Protein AF-A0A533XME7-F1 (afdb_monomer_lite)

Structure (mmCIF, N/CA/C/O backbone):
data_AF-A0A533XME7-F1
#
_entry.id   AF-A0A533XME7-F1
#
loop_
_atom_site.group_PDB
_atom_site.id
_atom_site.type_symbol
_atom_site.label_atom_id
_atom_site.label_alt_id
_atom_site.label_comp_id
_atom_site.label_asym_id
_atom_site.label_entity_id
_atom_site.label_seq_id
_atom_site.pdbx_PDB_ins_code
_atom_site.Cartn_x
_atom_site.Cartn_y
_atom_site.Cartn_z
_atom_site.occupancy
_atom_site.B_iso_or_equiv
_atom_site.auth_seq_id
_atom_site.auth_comp_id
_atom_site.auth_asym_id
_atom_site.auth_atom_id
_atom_site.pdbx_PDB_model_num
ATOM 1 N N . MET A 1 1 ? -10.304 -18.833 -0.295 1.00 36.31 1 MET A N 1
ATOM 2 C CA . MET A 1 1 ? -9.812 -17.773 0.600 1.00 36.31 1 MET A CA 1
ATOM 3 C C . MET A 1 1 ? -11.049 -17.058 1.079 1.00 36.31 1 MET A C 1
ATOM 5 O O . MET A 1 1 ? -11.792 -16.565 0.238 1.00 36.31 1 MET A O 1
ATOM 9 N N . ASP A 1 2 ? -11.304 -17.095 2.379 1.00 28.56 2 ASP A N 1
ATOM 10 C CA . ASP A 1 2 ? -12.480 -16.461 2.964 1.00 28.56 2 ASP A CA 1
ATOM 11 C C . ASP A 1 2 ? -12.064 -15.058 3.410 1.00 28.56 2 ASP A C 1
ATOM 13 O O . ASP A 1 2 ? -11.153 -14.905 4.224 1.00 28.56 2 ASP A O 1
ATOM 17 N N . VAL A 1 3 ? -12.662 -14.033 2.804 1.00 28.36 3 VAL A N 1
ATOM 18 C CA . VAL A 1 3 ? -12.431 -12.633 3.174 1.00 28.36 3 VAL A CA 1
ATOM 19 C C . VAL A 1 3 ? -13.434 -12.291 4.266 1.00 28.36 3 VAL A C 1
ATOM 21 O O . VAL A 1 3 ? -14.634 -12.209 4.003 1.00 28.36 3 VAL A O 1
ATOM 24 N N . TYR A 1 4 ? -12.948 -12.112 5.491 1.00 28.16 4 TYR A N 1
ATOM 25 C CA . TYR A 1 4 ? -13.779 -11.707 6.620 1.00 28.16 4 TYR A CA 1
ATOM 26 C C . TYR A 1 4 ? -13.737 -10.186 6.759 1.00 28.16 4 TYR A C 1
ATOM 28 O O . TYR A 1 4 ? -12.677 -9.588 6.952 1.00 28.16 4 TYR A O 1
ATOM 36 N N . VAL A 1 5 ? -14.908 -9.561 6.652 1.00 32.16 5 VAL A N 1
ATOM 37 C CA . VAL A 1 5 ? -15.110 -8.151 6.985 1.00 32.16 5 VAL A CA 1
ATOM 38 C C . VAL A 1 5 ? -15.734 -8.109 8.378 1.00 32.16 5 VAL A C 1
ATOM 40 O O . VAL A 1 5 ? -16.900 -8.460 8.541 1.00 32.16 5 VAL A O 1
ATOM 43 N N . GLY A 1 6 ? -14.943 -7.697 9.371 1.00 34.16 6 GLY A N 1
ATOM 44 C CA . GLY A 1 6 ? -15.357 -7.582 10.774 1.00 34.16 6 GLY A CA 1
ATOM 45 C C . GLY A 1 6 ? -14.898 -8.749 11.657 1.00 34.16 6 GLY A C 1
ATOM 46 O O . GLY A 1 6 ? -15.227 -9.905 11.399 1.00 34.16 6 GLY A O 1
ATOM 47 N N . GLY A 1 7 ? -14.150 -8.422 12.716 1.00 33.06 7 GLY A N 1
ATOM 48 C CA . GLY A 1 7 ? -13.708 -9.347 13.764 1.00 33.06 7 GLY A CA 1
ATOM 49 C C . GLY A 1 7 ? -14.302 -9.015 15.141 1.00 33.06 7 GLY A C 1
ATOM 50 O O . GLY A 1 7 ? -15.136 -8.121 15.292 1.00 33.06 7 GLY A O 1
ATOM 51 N N . THR A 1 8 ? -13.882 -9.749 16.173 1.00 30.48 8 THR A N 1
ATOM 52 C CA . THR A 1 8 ? -14.341 -9.572 17.562 1.00 30.48 8 THR A CA 1
ATOM 53 C C . THR A 1 8 ? -13.649 -8.383 18.229 1.00 30.48 8 THR A C 1
ATOM 55 O O . THR A 1 8 ? -12.436 -8.419 18.431 1.00 30.48 8 THR A O 1
ATOM 58 N N . ALA A 1 9 ? -14.408 -7.351 18.600 1.00 29.33 9 ALA A N 1
ATOM 59 C CA . ALA A 1 9 ? -13.908 -6.196 19.345 1.00 29.33 9 ALA A CA 1
ATOM 60 C C . ALA A 1 9 ? -14.155 -6.343 20.858 1.00 29.33 9 ALA A C 1
ATOM 62 O O . ALA A 1 9 ? -15.181 -6.881 21.277 1.00 29.33 9 ALA A O 1
ATOM 63 N N . GLN A 1 10 ? -13.215 -5.848 21.668 1.00 30.22 10 GLN A N 1
ATOM 64 C CA . GLN A 1 10 ? -13.380 -5.633 23.109 1.00 30.22 10 GLN A CA 1
ATOM 65 C C . GLN A 1 10 ? -13.556 -4.132 23.365 1.00 30.22 10 GLN A C 1
ATOM 67 O O . GLN A 1 10 ? -12.904 -3.315 22.713 1.00 30.22 10 GLN A O 1
ATOM 72 N N . PHE A 1 11 ? -14.471 -3.782 24.268 1.00 31.47 11 PHE A N 1
ATOM 73 C CA . PHE A 1 11 ? -15.022 -2.434 24.408 1.00 31.47 11 PHE A CA 1
ATOM 74 C C . PHE A 1 11 ? -14.696 -1.838 25.783 1.00 31.47 11 PHE A C 1
ATOM 76 O O . PHE A 1 11 ? -14.948 -2.484 26.799 1.00 31.47 11 PHE A O 1
ATOM 83 N N . GLU A 1 12 ? -14.213 -0.596 25.811 1.00 31.17 12 GLU A N 1
ATOM 84 C CA . GLU A 1 12 ? -14.109 0.250 27.010 1.00 31.17 12 GLU A CA 1
ATOM 85 C C . GLU A 1 12 ? -14.747 1.623 26.723 1.00 31.17 12 GLU A C 1
ATOM 87 O O . GLU A 1 12 ? -14.840 2.044 25.570 1.00 31.17 12 GLU A O 1
ATOM 92 N N . ASP A 1 13 ? -15.265 2.288 27.757 1.00 31.91 13 ASP A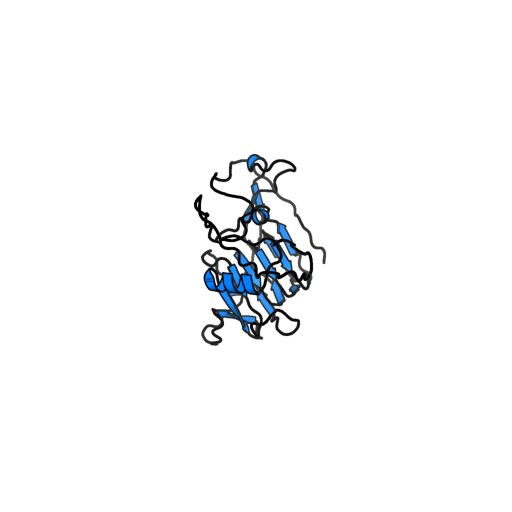 N 1
ATOM 93 C CA . ASP A 1 13 ? -16.310 3.316 27.637 1.00 31.91 13 ASP A CA 1
ATOM 94 C C . ASP A 1 13 ? -15.804 4.780 27.501 1.00 31.91 13 ASP A C 1
ATOM 96 O O . ASP A 1 13 ? -14.784 5.155 28.076 1.00 31.91 13 ASP A O 1
ATOM 100 N N . ALA A 1 14 ? -16.632 5.601 26.827 1.00 40.38 14 ALA A N 1
ATOM 101 C CA . ALA A 1 14 ? -16.752 7.082 26.777 1.00 40.38 14 ALA A CA 1
ATOM 102 C C . ALA A 1 14 ? -15.768 8.020 25.999 1.00 40.38 14 ALA A C 1
ATOM 104 O O . ALA A 1 14 ? -14.561 8.021 26.215 1.00 40.38 14 ALA A O 1
ATOM 105 N N . GLY A 1 15 ? -16.349 8.999 25.251 1.00 35.72 15 GLY A N 1
ATOM 106 C CA . GLY A 1 15 ? -15.903 10.423 25.263 1.00 35.72 15 GLY A CA 1
ATOM 107 C C . GLY A 1 15 ? -15.737 11.252 23.950 1.00 35.72 15 GLY A C 1
ATOM 108 O O . GLY A 1 15 ? -14.676 11.241 23.350 1.00 35.72 15 GLY A O 1
ATOM 109 N N . SER A 1 16 ? -16.758 12.065 23.603 1.00 43.34 16 SER A N 1
ATOM 110 C CA . SER A 1 16 ? -16.858 13.340 22.814 1.00 43.34 16 SER A CA 1
ATOM 111 C C . SER A 1 16 ? -16.142 13.632 21.458 1.00 43.34 16 SER A C 1
ATOM 113 O O . SER A 1 16 ? -14.953 13.919 21.416 1.00 43.34 16 SER A O 1
ATOM 115 N N . GLY A 1 17 ? -16.963 13.840 20.404 1.00 47.78 17 GLY A N 1
ATOM 116 C CA . GLY A 1 17 ? -17.099 15.102 19.626 1.00 47.78 17 GLY A CA 1
ATOM 117 C C . GLY A 1 17 ? -16.034 15.529 18.592 1.00 47.78 17 GLY A C 1
ATOM 118 O O . GLY A 1 17 ? -14.998 16.071 18.957 1.00 47.78 17 GLY A O 1
ATOM 119 N N . LEU A 1 18 ? -16.350 15.436 17.289 1.00 38.94 18 LEU A N 1
ATOM 120 C CA . LEU A 1 18 ? -15.557 16.049 16.204 1.00 38.94 18 LEU A CA 1
ATOM 121 C C . LEU A 1 18 ? -15.663 17.594 16.218 1.00 38.94 18 LEU A C 1
ATOM 123 O O . LEU A 1 18 ? -16.758 18.118 16.442 1.00 38.94 18 LEU A O 1
ATOM 127 N N . PRO A 1 19 ? -14.570 18.331 15.939 1.00 39.09 19 PRO A N 1
ATOM 128 C CA . PRO A 1 19 ? -14.571 19.793 15.914 1.00 39.09 19 PRO A CA 1
ATOM 129 C C . PRO A 1 19 ? -15.389 20.368 14.739 1.00 39.09 19 PRO A C 1
ATOM 131 O O . PRO A 1 19 ? -15.504 19.773 13.668 1.00 39.09 19 PRO A O 1
ATOM 134 N N . SER A 1 20 ? -15.967 21.554 14.950 1.00 36.81 20 SER A N 1
ATOM 135 C CA . SER A 1 20 ? -16.963 22.210 14.081 1.00 36.81 20 SER A CA 1
ATOM 136 C C . SER A 1 20 ? -16.448 22.687 12.716 1.00 36.81 20 SER A C 1
ATOM 138 O O . SER A 1 20 ? -17.227 23.186 11.908 1.00 36.81 20 SER A O 1
ATOM 140 N N . ASN A 1 21 ? -15.153 22.538 12.446 1.00 35.88 21 ASN A N 1
ATOM 141 C CA . ASN A 1 21 ? -14.497 22.938 11.204 1.00 35.88 21 ASN A CA 1
ATOM 142 C C . ASN A 1 21 ? -14.319 21.783 10.202 1.00 35.88 21 ASN A C 1
ATOM 144 O O . ASN A 1 21 ? -13.615 21.950 9.213 1.00 35.88 21 ASN A O 1
ATOM 148 N N . VAL A 1 22 ? -14.929 20.618 10.432 1.00 36.78 22 VAL A N 1
ATOM 149 C CA . VAL A 1 22 ? -14.843 19.460 9.530 1.00 36.78 22 VAL A CA 1
ATOM 150 C C . VAL A 1 22 ? -16.076 19.402 8.620 1.00 36.78 22 VAL A C 1
ATOM 152 O O . VAL A 1 22 ? -17.175 19.089 9.073 1.00 36.78 22 VAL A O 1
ATOM 155 N N . HIS A 1 23 ? -15.901 19.687 7.326 1.00 38.78 23 HIS A N 1
ATOM 156 C CA . HIS A 1 23 ? -16.966 19.578 6.322 1.00 38.78 23 HIS A CA 1
ATOM 157 C C . HIS A 1 23 ? -16.914 18.218 5.614 1.00 38.78 23 HIS A C 1
ATOM 159 O O . HIS A 1 23 ? -15.884 17.832 5.070 1.00 38.78 23 HIS A O 1
ATOM 165 N N . THR A 1 24 ? -18.033 17.495 5.611 1.00 39.94 24 THR A N 1
ATOM 166 C CA . THR A 1 24 ? -18.198 16.197 4.943 1.00 39.94 24 THR A CA 1
ATOM 167 C C . THR A 1 24 ? -18.435 16.369 3.433 1.00 39.94 24 THR A C 1
ATOM 169 O O . THR A 1 24 ? -19.103 17.314 3.018 1.00 39.94 24 THR A O 1
ATOM 172 N N . ASN A 1 25 ? -17.926 15.439 2.611 1.00 42.06 25 ASN A N 1
ATOM 173 C CA . ASN A 1 25 ? -18.189 15.314 1.161 1.00 42.06 25 ASN A CA 1
ATOM 174 C C . ASN A 1 25 ? -17.646 16.440 0.248 1.00 42.06 25 ASN A C 1
ATOM 176 O O . ASN A 1 25 ? -18.400 17.014 -0.538 1.00 42.06 25 ASN A O 1
ATOM 180 N N . GLN A 1 26 ? -16.343 16.749 0.298 1.00 38.94 26 GLN A N 1
ATOM 181 C CA . GLN A 1 26 ? -15.712 17.678 -0.658 1.00 38.94 26 GLN A CA 1
ATOM 182 C C . GLN A 1 26 ? -14.889 16.952 -1.736 1.00 38.94 26 GLN A C 1
ATOM 184 O O . GLN A 1 26 ? -14.044 16.126 -1.408 1.00 38.94 26 GLN A O 1
ATOM 189 N N . ASP A 1 27 ? -15.081 17.326 -3.009 1.00 43.28 27 ASP A N 1
ATOM 190 C CA . ASP A 1 27 ? -14.336 16.803 -4.169 1.00 43.28 27 ASP A CA 1
ATOM 191 C C . ASP A 1 27 ? -13.791 17.940 -5.076 1.00 43.28 27 ASP A C 1
ATOM 193 O O . ASP A 1 27 ? -14.553 18.811 -5.508 1.00 43.28 27 ASP A O 1
ATOM 197 N N . PRO A 1 28 ? -12.478 17.993 -5.384 1.00 50.28 28 PRO A N 1
ATOM 198 C CA . PRO A 1 28 ? -11.378 17.713 -4.474 1.00 50.28 28 PRO A CA 1
ATOM 199 C C . PRO A 1 28 ? -10.551 18.982 -4.247 1.00 50.28 28 PRO A C 1
ATOM 201 O O . PRO A 1 28 ? -10.247 19.738 -5.167 1.00 50.28 28 PRO A O 1
ATOM 204 N N . ALA A 1 29 ? -10.198 19.263 -3.003 1.00 44.62 29 ALA A N 1
ATOM 205 C CA . ALA A 1 29 ? -8.822 19.530 -2.583 1.00 44.62 29 ALA A CA 1
ATOM 206 C C . ALA A 1 29 ? -8.902 19.985 -1.128 1.00 44.62 29 ALA A C 1
ATOM 208 O O . ALA A 1 29 ? -9.419 21.090 -0.928 1.00 44.62 29 ALA A O 1
ATOM 209 N N . PRO A 1 30 ? -8.372 19.216 -0.155 1.00 45.38 30 PRO A N 1
ATOM 210 C CA . PRO A 1 30 ? -7.579 17.988 -0.210 1.00 45.38 30 PRO A CA 1
ATOM 211 C C . PRO A 1 30 ? -8.188 16.878 0.678 1.00 45.38 30 PRO A C 1
ATOM 213 O O . PRO A 1 30 ? -8.607 17.067 1.815 1.00 45.38 30 PRO A O 1
ATOM 216 N N . GLY A 1 31 ? -8.295 15.703 0.077 1.00 46.56 31 GLY A N 1
ATOM 217 C CA . GLY A 1 31 ? -8.986 14.522 0.582 1.00 46.56 31 GLY A CA 1
ATOM 218 C C . GLY A 1 31 ? -8.987 13.467 -0.526 1.00 46.56 31 GLY A C 1
ATOM 219 O O . GLY A 1 31 ? -8.654 13.789 -1.673 1.00 46.56 31 GLY A O 1
ATOM 220 N N . LEU A 1 32 ? -9.296 12.210 -0.199 1.00 49.88 32 LEU A N 1
ATOM 221 C CA . LEU A 1 32 ? -9.411 11.159 -1.217 1.00 49.88 32 LEU A CA 1
ATOM 222 C C . LEU A 1 32 ? -10.634 11.427 -2.110 1.00 49.88 32 LEU A C 1
ATOM 224 O O . LEU A 1 32 ? -11.701 11.721 -1.570 1.00 49.88 32 LEU A O 1
ATOM 228 N N . PRO A 1 33 ? -10.508 11.334 -3.447 1.00 50.53 33 PRO A N 1
ATOM 229 C CA . PRO A 1 33 ? -11.646 11.473 -4.348 1.00 50.53 33 PRO A CA 1
ATOM 230 C C . PRO A 1 33 ? -12.670 10.357 -4.110 1.00 50.53 33 PRO A C 1
ATOM 232 O O . PRO A 1 33 ? -12.310 9.238 -3.731 1.00 50.53 33 PRO A O 1
ATOM 235 N N . SER A 1 34 ? -13.941 10.641 -4.397 1.00 51.84 34 SER A N 1
ATOM 236 C CA . SER A 1 34 ? -14.930 9.584 -4.606 1.00 51.84 34 SER A CA 1
ATOM 237 C C . SER A 1 34 ? -14.548 8.770 -5.845 1.00 51.84 34 SER A C 1
ATOM 239 O O . SER A 1 34 ? -14.132 9.338 -6.856 1.00 51.84 34 SER A O 1
ATOM 241 N N . ASP A 1 35 ? -14.670 7.448 -5.739 1.00 52.06 35 ASP A N 1
ATOM 242 C CA . ASP A 1 35 ? -14.484 6.457 -6.808 1.00 52.06 35 ASP A CA 1
ATOM 243 C C . ASP A 1 35 ? -15.012 6.952 -8.182 1.00 52.06 35 ASP A C 1
ATOM 245 O O . ASP A 1 35 ? -16.079 7.575 -8.216 1.00 52.06 35 ASP A O 1
ATOM 249 N N . PRO A 1 36 ? -14.319 6.719 -9.324 1.00 63.75 36 PRO A N 1
ATOM 250 C CA . PRO A 1 36 ? -13.149 5.862 -9.537 1.00 63.75 36 PRO A CA 1
ATOM 251 C C . PRO A 1 36 ? -11.789 6.470 -9.180 1.00 63.75 36 PRO A C 1
ATOM 253 O O . PRO A 1 36 ? -11.508 7.645 -9.429 1.00 63.75 36 PRO A O 1
ATOM 256 N N . TRP A 1 37 ? -10.896 5.616 -8.678 1.00 72.19 37 TRP A N 1
ATOM 257 C CA . TRP A 1 37 ? -9.487 5.921 -8.421 1.00 72.19 37 TRP A CA 1
ATOM 258 C C . TRP A 1 37 ? -8.695 6.001 -9.741 1.00 72.19 37 TRP A C 1
ATOM 260 O O . TRP A 1 37 ? -8.388 4.994 -10.367 1.00 72.19 37 TRP A O 1
ATOM 270 N N . GLN A 1 38 ? -8.383 7.216 -10.213 1.00 79.75 38 GLN A N 1
ATOM 271 C CA . GLN A 1 38 ? -7.813 7.426 -11.556 1.00 79.75 38 GLN A CA 1
ATOM 272 C C . GLN A 1 38 ? -6.280 7.502 -11.551 1.00 79.75 38 GLN A C 1
ATOM 274 O O . GLN A 1 38 ? -5.713 8.444 -10.992 1.00 79.75 38 GLN A O 1
ATOM 279 N N . TYR A 1 39 ? -5.627 6.587 -12.279 1.00 88.62 39 TYR A N 1
ATOM 280 C CA . TYR A 1 39 ? -4.166 6.506 -12.443 1.00 88.62 39 TYR A CA 1
ATOM 281 C C . TYR A 1 39 ? -3.492 7.875 -12.653 1.00 88.62 39 TYR A C 1
ATOM 283 O O . TYR A 1 39 ? -2.629 8.270 -11.871 1.00 88.62 39 TYR A O 1
ATOM 291 N N . GLN A 1 40 ? -3.919 8.638 -13.668 1.00 88.62 40 GLN A N 1
ATOM 292 C CA . GLN A 1 40 ? -3.249 9.891 -14.031 1.00 88.62 40 GLN A CA 1
ATOM 293 C C . GLN A 1 40 ? -3.427 10.978 -12.960 1.00 88.62 40 GLN A C 1
ATOM 295 O O . GLN A 1 40 ? -2.468 11.666 -12.615 1.00 88.62 40 GLN A O 1
ATOM 300 N N . LYS A 1 41 ? -4.628 11.093 -12.377 1.00 82.19 41 LYS A N 1
ATOM 301 C CA . LYS A 1 41 ? -4.910 12.083 -11.326 1.00 82.19 41 LYS A CA 1
ATOM 302 C C . LYS A 1 41 ? -4.103 11.806 -10.060 1.00 82.19 41 LYS A C 1
ATOM 304 O O . LYS A 1 41 ? -3.526 12.728 -9.490 1.00 82.19 41 LYS A O 1
ATOM 309 N N . PHE A 1 42 ? -4.036 10.547 -9.627 1.00 81.19 42 PHE A N 1
ATOM 310 C CA . PHE A 1 42 ? -3.262 10.169 -8.443 1.00 81.19 42 PHE A CA 1
ATOM 311 C C . PHE A 1 42 ? -1.753 10.287 -8.676 1.00 81.19 42 PHE A C 1
ATOM 313 O O . PHE A 1 42 ? -1.043 10.733 -7.777 1.00 81.19 42 PHE A O 1
ATOM 320 N N . LYS A 1 43 ? -1.268 9.988 -9.888 1.00 90.19 43 LYS A N 1
ATOM 321 C CA . LYS A 1 43 ? 0.126 10.228 -10.287 1.00 90.19 43 LYS A CA 1
ATOM 322 C C . LYS A 1 43 ? 0.497 11.707 -10.177 1.00 90.19 43 LYS A C 1
ATOM 324 O O . LYS A 1 43 ? 1.529 12.046 -9.601 1.00 90.19 43 LYS A O 1
ATOM 329 N N . GLU A 1 44 ? -0.343 12.597 -10.699 1.00 85.69 44 GLU A N 1
ATOM 330 C CA . GLU A 1 44 ? -0.138 14.049 -10.615 1.00 85.69 44 GLU A CA 1
ATOM 331 C C . GLU A 1 44 ? -0.211 14.563 -9.174 1.00 85.69 44 GLU A C 1
ATOM 333 O O . GLU A 1 44 ? 0.646 15.344 -8.754 1.00 85.69 44 GLU A O 1
ATOM 338 N N . LEU A 1 45 ? -1.187 14.087 -8.396 1.00 76.94 45 LEU A N 1
ATOM 339 C CA . LEU A 1 45 ? -1.334 14.450 -6.989 1.00 76.94 45 LEU A CA 1
ATOM 340 C C . LEU A 1 45 ? -0.113 14.019 -6.169 1.00 76.94 45 LEU A C 1
ATOM 342 O O . LEU A 1 45 ? 0.434 14.826 -5.422 1.00 76.94 45 LEU A O 1
ATOM 346 N N . ALA A 1 46 ? 0.366 12.788 -6.351 1.00 82.88 46 ALA A N 1
ATOM 347 C CA . ALA A 1 46 ? 1.547 12.285 -5.658 1.00 82.88 46 ALA A CA 1
ATOM 348 C C . ALA A 1 46 ? 2.810 13.071 -6.026 1.00 82.88 46 ALA A C 1
ATOM 350 O O . ALA A 1 46 ? 3.580 13.430 -5.142 1.00 82.88 46 ALA A O 1
ATOM 351 N N . LYS A 1 47 ? 2.999 13.426 -7.303 1.00 85.12 47 LYS A N 1
ATOM 352 C CA . LYS A 1 47 ? 4.117 14.291 -7.723 1.00 85.12 47 LYS A CA 1
ATOM 353 C C . LYS A 1 47 ? 4.059 15.689 -7.102 1.00 85.12 47 LYS A C 1
ATOM 355 O O . LYS A 1 47 ? 5.104 16.301 -6.901 1.00 85.12 47 LYS A O 1
ATOM 360 N N . LYS A 1 48 ? 2.858 16.208 -6.826 1.00 80.38 48 LYS A N 1
ATOM 361 C CA . LYS A 1 48 ? 2.657 17.559 -6.284 1.00 80.38 48 LYS A CA 1
ATOM 362 C C . LYS A 1 48 ? 2.745 17.616 -4.759 1.00 80.38 48 LYS A C 1
ATOM 364 O O . LYS A 1 48 ? 3.305 18.569 -4.227 1.00 80.38 48 LYS A O 1
ATOM 369 N N . THR A 1 49 ? 2.136 16.658 -4.063 1.00 71.31 49 THR A N 1
ATOM 370 C CA . THR A 1 49 ? 1.900 16.738 -2.609 1.00 71.31 49 THR A CA 1
ATOM 371 C C . THR A 1 49 ? 2.205 15.448 -1.850 1.00 71.31 49 THR A C 1
ATOM 373 O O . THR A 1 49 ? 1.943 15.393 -0.654 1.00 71.31 49 THR A O 1
ATOM 376 N N . GLY A 1 50 ? 2.701 14.408 -2.519 1.00 80.75 50 GLY A N 1
ATOM 377 C CA . GLY A 1 50 ? 3.009 13.115 -1.911 1.00 80.75 50 GLY A CA 1
ATOM 378 C C . GLY A 1 50 ? 4.382 12.599 -2.333 1.00 80.75 50 GLY A C 1
ATOM 379 O O . GLY A 1 50 ? 5.315 13.372 -2.569 1.00 80.75 50 GLY A O 1
ATOM 380 N N . SER A 1 51 ? 4.490 11.281 -2.453 1.00 87.06 51 SER A N 1
ATOM 381 C CA . SER A 1 51 ? 5.691 10.594 -2.915 1.00 87.06 51 SER A CA 1
ATOM 382 C C . SER A 1 51 ? 5.392 9.778 -4.167 1.00 87.06 51 SER A C 1
ATOM 384 O O . SER A 1 51 ? 4.474 8.962 -4.185 1.00 87.06 51 SER A O 1
ATOM 386 N N . TYR A 1 52 ? 6.187 9.979 -5.214 1.00 92.69 52 TYR A N 1
ATOM 387 C CA . TYR A 1 52 ? 6.086 9.245 -6.473 1.00 92.69 52 TYR A CA 1
ATOM 388 C C . TYR A 1 52 ? 7.322 8.365 -6.669 1.00 92.69 52 TYR A C 1
ATOM 390 O O . TYR A 1 52 ? 8.459 8.841 -6.584 1.00 92.69 52 TYR A O 1
ATOM 398 N N . TYR A 1 53 ? 7.086 7.089 -6.958 1.00 95.88 53 TYR A N 1
ATOM 399 C CA . TYR A 1 53 ? 8.108 6.077 -7.187 1.00 95.88 53 TYR A CA 1
ATOM 400 C C . TYR A 1 53 ? 7.861 5.353 -8.500 1.00 95.88 53 TYR A C 1
ATOM 402 O O . TYR A 1 53 ? 6.718 5.106 -8.875 1.00 95.88 53 TYR A O 1
ATOM 410 N N . VAL A 1 54 ? 8.942 4.963 -9.168 1.00 97.38 54 VAL A N 1
ATOM 411 C CA . VAL A 1 54 ? 8.887 4.048 -10.309 1.00 97.38 54 VAL A CA 1
ATOM 412 C C . VAL A 1 54 ? 9.644 2.775 -9.926 1.00 97.38 54 VAL A C 1
ATOM 414 O O . VAL A 1 54 ? 10.762 2.887 -9.416 1.00 97.38 54 VAL A O 1
ATOM 417 N N . PRO A 1 55 ? 9.052 1.587 -10.099 1.00 97.19 55 PRO A N 1
ATOM 418 C CA . PRO A 1 55 ? 9.701 0.325 -9.785 1.00 97.19 55 PRO A CA 1
ATOM 419 C C . PRO A 1 55 ? 10.616 -0.155 -10.920 1.00 97.19 55 PRO A C 1
ATOM 421 O O . PRO A 1 55 ? 10.386 0.158 -12.087 1.00 97.19 55 PRO A O 1
ATOM 424 N N . ASP A 1 56 ? 11.609 -0.981 -10.593 1.00 95.75 56 ASP A N 1
ATOM 425 C CA . ASP A 1 56 ? 12.285 -1.839 -11.572 1.00 95.75 56 ASP A CA 1
ATOM 426 C C . ASP A 1 56 ? 11.719 -3.271 -11.585 1.00 95.75 56 ASP A C 1
ATOM 428 O O . ASP A 1 56 ? 10.846 -3.641 -10.796 1.00 95.75 56 ASP A O 1
ATOM 432 N N . GLY A 1 57 ? 12.236 -4.107 -12.493 1.00 94.19 57 GLY A N 1
ATOM 433 C CA . GLY A 1 57 ? 11.830 -5.512 -12.612 1.00 94.19 57 GLY A CA 1
ATOM 434 C C . GLY A 1 57 ? 12.156 -6.381 -11.389 1.00 94.19 57 GLY A C 1
ATOM 435 O O . GLY A 1 57 ? 11.609 -7.474 -11.273 1.00 94.19 57 GLY A O 1
ATOM 436 N N . ALA A 1 58 ? 13.013 -5.911 -10.477 1.00 94.81 58 ALA A N 1
ATOM 437 C CA . ALA A 1 58 ? 13.331 -6.580 -9.217 1.00 94.81 58 ALA A CA 1
ATOM 438 C C . ALA A 1 58 ? 12.461 -6.083 -8.044 1.00 94.81 58 ALA A C 1
ATOM 440 O O . ALA A 1 58 ? 12.625 -6.558 -6.923 1.00 94.81 58 ALA A O 1
ATOM 441 N N . GLY A 1 59 ? 11.550 -5.131 -8.282 1.00 95.06 59 GLY A N 1
ATOM 442 C CA . GLY A 1 59 ? 10.687 -4.546 -7.257 1.00 95.06 59 GLY A CA 1
ATOM 443 C C . GLY A 1 59 ? 11.365 -3.474 -6.398 1.00 95.06 59 GLY A C 1
ATOM 444 O O . GLY A 1 59 ? 10.821 -3.094 -5.362 1.00 95.06 59 GLY A O 1
ATOM 445 N N . ARG A 1 60 ? 12.540 -2.970 -6.802 1.00 96.38 60 ARG A N 1
ATOM 446 C CA . ARG A 1 60 ? 13.177 -1.814 -6.152 1.00 96.38 60 ARG A CA 1
ATOM 447 C C . ARG A 1 60 ? 12.514 -0.530 -6.622 1.00 96.38 60 ARG A C 1
ATOM 449 O O . ARG A 1 60 ? 12.111 -0.423 -7.776 1.00 96.38 60 ARG A O 1
ATOM 456 N N . LEU A 1 61 ? 12.423 0.448 -5.731 1.00 95.75 61 LEU A N 1
ATOM 457 C CA . LEU A 1 61 ? 11.691 1.690 -5.933 1.00 95.75 61 LEU A CA 1
ATOM 458 C C . LEU A 1 61 ? 12.650 2.866 -6.120 1.00 95.75 61 LEU A C 1
ATOM 460 O O . LEU A 1 61 ? 13.571 3.075 -5.329 1.00 95.75 61 LEU A O 1
ATOM 464 N N . TYR A 1 62 ? 12.389 3.664 -7.153 1.00 96.06 62 TYR A N 1
ATOM 465 C CA . TYR A 1 62 ? 13.185 4.828 -7.521 1.00 96.06 62 TYR A CA 1
ATOM 466 C C . TYR A 1 62 ? 12.354 6.089 -7.366 1.00 96.06 62 TYR A C 1
ATOM 468 O O . TYR A 1 62 ? 11.355 6.300 -8.064 1.00 96.06 62 TYR A O 1
ATOM 476 N N . ARG A 1 63 ? 12.763 6.942 -6.427 1.00 92.31 63 ARG A N 1
ATOM 477 C CA . ARG A 1 63 ? 12.046 8.180 -6.132 1.00 92.31 63 ARG A CA 1
ATOM 478 C C . ARG A 1 63 ? 12.092 9.115 -7.338 1.00 92.31 63 ARG A C 1
ATOM 480 O O . ARG A 1 63 ? 13.137 9.301 -7.958 1.00 92.31 63 ARG A O 1
ATOM 487 N N . ASN A 1 64 ? 10.956 9.720 -7.668 1.00 90.25 64 ASN A N 1
ATOM 488 C CA . ASN A 1 64 ? 10.820 10.670 -8.774 1.00 90.25 64 ASN A CA 1
ATOM 489 C C . ASN A 1 64 ? 11.195 10.114 -10.164 1.00 90.25 64 ASN A C 1
ATOM 491 O O . ASN A 1 64 ? 11.396 10.890 -11.094 1.00 90.25 64 ASN A O 1
ATOM 495 N N . GLY A 1 65 ? 11.263 8.785 -10.321 1.00 84.81 65 GLY A N 1
ATOM 496 C CA . GLY A 1 65 ? 11.647 8.133 -11.577 1.00 84.81 65 GLY A CA 1
ATOM 497 C C . GLY A 1 65 ? 13.131 8.260 -11.936 1.00 84.81 65 GLY A C 1
ATOM 498 O O . GLY A 1 65 ? 13.506 7.968 -13.070 1.00 84.81 65 GLY A O 1
ATOM 499 N N . VAL A 1 66 ? 13.982 8.690 -10.998 1.00 89.44 66 VAL A N 1
ATOM 500 C CA . VAL A 1 66 ? 15.434 8.763 -11.201 1.00 89.44 66 VAL A CA 1
ATOM 501 C C . VAL A 1 66 ? 16.026 7.364 -11.021 1.00 89.44 66 VAL A C 1
ATOM 503 O O . VAL A 1 66 ? 16.284 6.938 -9.900 1.00 89.44 66 VAL A O 1
ATOM 506 N N . MET A 1 67 ? 16.217 6.648 -12.133 1.00 89.19 67 MET A N 1
ATOM 507 C CA . MET A 1 67 ? 16.680 5.251 -12.183 1.00 89.19 67 MET A CA 1
ATOM 508 C C . MET A 1 67 ? 18.189 5.093 -11.926 1.00 89.19 67 MET A C 1
ATOM 510 O O . MET A 1 67 ? 18.907 4.494 -12.726 1.00 89.19 67 MET A O 1
ATOM 514 N N . ASP A 1 68 ? 18.685 5.647 -10.821 1.00 91.06 68 ASP A N 1
ATOM 515 C CA . ASP A 1 68 ? 20.070 5.477 -10.375 1.00 91.06 68 ASP A CA 1
ATOM 516 C C . ASP A 1 68 ? 20.156 4.339 -9.333 1.00 91.06 68 ASP A C 1
ATOM 518 O O . AS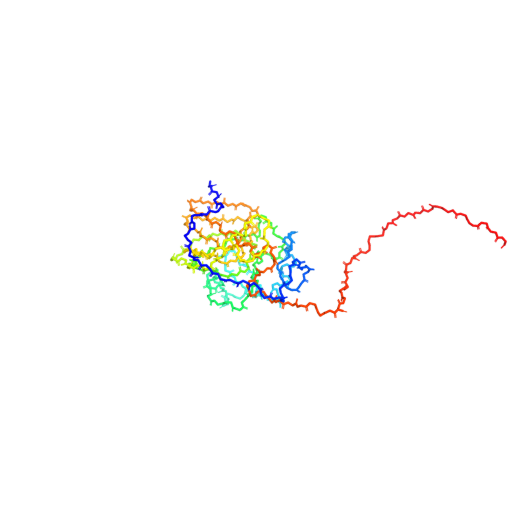P A 1 68 ? 19.556 4.439 -8.258 1.00 91.06 68 ASP A O 1
ATOM 522 N N . PRO A 1 69 ? 20.881 3.235 -9.618 1.00 89.12 69 PRO A N 1
ATOM 523 C CA . PRO A 1 69 ? 21.040 2.121 -8.685 1.00 89.12 69 PRO A CA 1
ATOM 524 C C . PRO A 1 69 ? 21.572 2.517 -7.303 1.00 89.12 69 PRO A C 1
ATOM 526 O O . PRO A 1 69 ? 21.273 1.819 -6.336 1.00 89.12 69 PRO A O 1
ATOM 529 N N . ALA A 1 70 ? 22.331 3.614 -7.190 1.00 91.06 70 ALA A N 1
ATOM 530 C CA . ALA A 1 70 ? 22.882 4.085 -5.921 1.00 91.06 70 ALA A CA 1
ATOM 531 C C . ALA A 1 70 ? 21.811 4.616 -4.951 1.00 91.06 70 ALA A C 1
ATOM 533 O O . ALA A 1 70 ? 22.049 4.662 -3.745 1.00 91.06 70 ALA A O 1
ATOM 534 N N . VAL A 1 71 ? 20.637 5.000 -5.462 1.00 89.88 71 VAL A N 1
ATOM 535 C CA . VAL A 1 71 ? 19.517 5.542 -4.670 1.00 89.88 71 VAL A CA 1
ATOM 536 C C . VAL A 1 71 ? 18.286 4.631 -4.677 1.00 89.88 71 VAL A C 1
ATOM 538 O O . VAL A 1 71 ? 17.220 5.037 -4.215 1.00 89.88 71 VAL A O 1
ATOM 541 N N . ALA A 1 72 ? 18.415 3.409 -5.202 1.00 93.50 72 ALA A N 1
ATOM 542 C CA . ALA A 1 72 ? 17.339 2.427 -5.222 1.00 93.50 72 ALA A CA 1
ATOM 543 C C . ALA A 1 72 ? 16.922 2.049 -3.791 1.00 93.50 72 ALA A C 1
ATOM 545 O O . ALA A 1 72 ? 17.759 1.700 -2.958 1.00 93.50 72 ALA A O 1
ATOM 546 N N . GLN A 1 73 ? 15.620 2.086 -3.515 1.00 93.94 73 GLN A N 1
ATOM 547 C CA . GLN A 1 73 ? 15.057 1.758 -2.206 1.00 93.94 73 GLN A CA 1
ATOM 548 C C . GLN A 1 73 ? 14.321 0.418 -2.262 1.00 93.94 73 GLN A C 1
ATOM 550 O O . GLN A 1 73 ? 13.711 0.069 -3.273 1.00 93.94 73 GLN A O 1
ATOM 555 N N . THR A 1 74 ? 14.365 -0.352 -1.177 1.00 94.44 74 THR A N 1
ATOM 556 C CA . THR A 1 74 ? 13.491 -1.522 -1.027 1.00 94.44 74 THR A CA 1
ATOM 557 C C . THR A 1 74 ? 12.063 -1.067 -0.709 1.00 94.44 74 THR A C 1
ATOM 559 O O . THR A 1 74 ? 11.887 0.032 -0.174 1.00 94.44 74 THR A O 1
ATOM 562 N N . PRO A 1 75 ? 11.037 -1.895 -0.981 1.00 94.38 75 PRO A N 1
ATOM 563 C CA . PRO A 1 75 ? 9.681 -1.629 -0.511 1.00 94.38 75 PRO A CA 1
ATOM 564 C C . PRO A 1 75 ? 9.636 -1.308 0.987 1.00 94.38 75 PRO A C 1
ATOM 566 O O . PRO A 1 75 ? 9.030 -0.319 1.375 1.00 94.38 75 PRO A O 1
ATOM 569 N N . ASP A 1 76 ? 10.355 -2.057 1.824 1.00 92.00 76 ASP A N 1
ATOM 570 C CA . ASP A 1 76 ? 10.359 -1.826 3.275 1.00 92.00 76 ASP A CA 1
ATOM 571 C C . ASP A 1 76 ? 10.972 -0.482 3.671 1.00 92.00 76 ASP A C 1
ATOM 573 O O . ASP A 1 76 ? 10.463 0.194 4.561 1.00 92.00 76 ASP A O 1
ATOM 577 N N . ALA A 1 77 ? 12.011 -0.031 2.961 1.00 90.94 77 ALA A N 1
ATOM 578 C CA . ALA A 1 77 ? 12.575 1.299 3.174 1.00 90.94 77 ALA A CA 1
ATOM 579 C C . ALA A 1 77 ? 11.611 2.427 2.760 1.00 90.94 77 ALA A C 1
ATOM 581 O O . ALA A 1 77 ? 11.750 3.551 3.234 1.00 90.94 77 ALA A O 1
ATOM 582 N N . VAL A 1 78 ? 10.648 2.161 1.873 1.00 90.44 78 VAL A N 1
ATOM 583 C CA . VAL A 1 78 ? 9.637 3.147 1.460 1.00 90.44 78 VAL A CA 1
ATOM 584 C C . VAL A 1 78 ? 8.409 3.098 2.368 1.00 90.44 78 VAL A C 1
ATOM 586 O O . VAL A 1 78 ? 7.938 4.143 2.804 1.00 90.44 78 VAL A O 1
ATOM 589 N N . PHE A 1 79 ? 7.898 1.902 2.662 1.00 89.38 79 PHE A N 1
ATOM 590 C CA . PHE A 1 79 ? 6.607 1.705 3.325 1.00 89.38 79 PHE A CA 1
ATOM 591 C C . PHE A 1 79 ? 6.705 1.495 4.840 1.00 89.38 79 PHE A C 1
ATOM 593 O O . PHE A 1 79 ? 5.764 1.832 5.553 1.00 89.38 79 PHE A O 1
ATOM 600 N N . GLY A 1 80 ? 7.816 0.940 5.332 1.00 81.44 80 GLY A N 1
ATOM 601 C CA . GLY A 1 80 ? 8.024 0.618 6.748 1.00 81.44 80 GLY A CA 1
ATOM 602 C C . GLY A 1 80 ? 8.571 1.769 7.589 1.00 81.44 80 GLY A C 1
ATOM 603 O O . GLY A 1 80 ? 8.740 1.621 8.798 1.00 81.44 80 GLY A O 1
ATOM 604 N N . ASN A 1 81 ? 8.871 2.919 6.977 1.00 67.62 81 ASN A N 1
ATOM 605 C CA . ASN A 1 81 ? 9.328 4.085 7.723 1.00 67.62 81 ASN A CA 1
ATOM 606 C C . ASN A 1 81 ? 8.183 4.663 8.561 1.00 67.62 81 ASN A C 1
ATOM 608 O O . ASN A 1 81 ? 7.202 5.187 8.035 1.00 67.62 81 ASN A O 1
ATOM 612 N N . GLU A 1 82 ? 8.340 4.579 9.882 1.00 52.41 82 GLU A N 1
ATOM 613 C CA . GLU A 1 82 ? 7.408 5.150 10.844 1.00 52.41 82 GLU A CA 1
ATOM 614 C C . GLU A 1 82 ? 7.517 6.675 10.872 1.00 52.41 82 GLU A C 1
ATOM 616 O O . GLU A 1 82 ? 8.606 7.244 10.960 1.00 52.41 82 GLU A O 1
ATOM 621 N N . GLY A 1 83 ? 6.366 7.338 10.847 1.00 44.28 83 GLY A N 1
ATOM 622 C CA . GLY A 1 83 ? 6.281 8.788 10.890 1.00 44.28 83 GLY A CA 1
ATOM 623 C C . GLY A 1 83 ? 5.684 9.331 9.606 1.00 44.28 83 GLY A C 1
ATOM 624 O O . GLY A 1 83 ? 6.312 9.356 8.552 1.00 44.28 83 GLY A O 1
ATOM 625 N N . PHE A 1 84 ? 4.459 9.826 9.726 1.00 53.84 84 PHE A N 1
ATOM 626 C CA . PHE A 1 84 ? 3.861 10.743 8.772 1.00 53.84 84 PHE A CA 1
ATOM 627 C C . PHE A 1 84 ? 4.746 11.997 8.650 1.00 53.84 84 PHE A C 1
ATOM 629 O O . PHE A 1 84 ? 4.775 12.830 9.558 1.00 53.84 84 PHE A O 1
ATOM 636 N N . PRO A 1 85 ? 5.456 12.162 7.520 1.00 49.34 85 PRO A N 1
ATOM 637 C CA . PRO A 1 85 ? 5.181 13.373 6.753 1.00 49.34 85 PRO A CA 1
ATOM 638 C C . PRO A 1 85 ? 4.887 13.102 5.267 1.00 49.34 85 PRO A C 1
ATOM 640 O O . PRO A 1 85 ? 4.836 14.050 4.492 1.00 49.34 85 PRO A O 1
ATOM 643 N N . GLN A 1 86 ? 4.716 11.845 4.834 1.00 54.28 86 GLN A N 1
ATOM 644 C CA . GLN A 1 86 ? 4.790 11.516 3.397 1.00 54.28 86 GLN A CA 1
ATOM 645 C C . GLN A 1 86 ? 3.447 11.420 2.649 1.00 54.28 86 GLN A C 1
ATOM 647 O O . GLN A 1 86 ? 3.454 11.437 1.419 1.00 54.28 86 GLN A O 1
ATOM 652 N N . GLY A 1 87 ? 2.298 11.402 3.334 1.00 71.56 87 GLY A N 1
ATOM 653 C CA . GLY A 1 87 ? 0.994 11.484 2.665 1.00 71.56 87 GLY A CA 1
ATOM 654 C C . GLY A 1 87 ? 0.718 10.328 1.689 1.00 71.56 87 GLY A C 1
ATOM 655 O O . GLY A 1 87 ? 0.891 9.159 2.024 1.00 71.56 87 GLY A O 1
ATOM 656 N N . LEU A 1 88 ? 0.238 10.667 0.488 1.00 81.38 88 LEU A N 1
ATOM 657 C CA . LEU A 1 88 ? -0.029 9.742 -0.620 1.00 81.38 88 LEU A CA 1
ATOM 658 C C . LEU A 1 88 ? 1.278 9.206 -1.224 1.00 81.38 88 LEU A C 1
ATOM 660 O O . LEU A 1 88 ? 2.072 9.985 -1.749 1.00 81.38 88 LEU A O 1
ATOM 664 N N . ILE A 1 89 ? 1.450 7.886 -1.251 1.00 89.19 89 ILE A N 1
ATOM 665 C CA . ILE A 1 89 ? 2.513 7.202 -1.991 1.00 89.19 89 ILE A CA 1
ATOM 666 C C . ILE A 1 89 ? 1.925 6.592 -3.259 1.00 89.19 89 ILE A C 1
ATOM 668 O O . ILE A 1 89 ? 1.032 5.750 -3.204 1.00 89.19 89 ILE A O 1
ATOM 672 N N . PHE A 1 90 ? 2.465 6.991 -4.404 1.00 93.31 90 PHE A N 1
ATOM 673 C CA . PHE A 1 90 ? 2.137 6.427 -5.703 1.00 93.31 90 PHE A CA 1
ATOM 674 C C . PHE A 1 90 ? 3.331 5.646 -6.243 1.00 93.31 90 PHE A C 1
ATOM 676 O O . PHE A 1 90 ? 4.399 6.221 -6.470 1.00 93.31 90 PHE A O 1
ATOM 683 N N . VAL A 1 91 ? 3.137 4.353 -6.483 1.00 96.88 91 VAL A N 1
ATOM 684 C CA . VAL A 1 91 ? 4.087 3.520 -7.221 1.00 96.88 91 VAL A CA 1
ATOM 685 C C . VAL A 1 91 ? 3.554 3.319 -8.628 1.00 96.88 91 VAL A C 1
ATOM 687 O O . VAL A 1 91 ? 2.451 2.805 -8.819 1.00 96.88 91 VAL A O 1
ATOM 690 N N . ASP A 1 92 ? 4.328 3.762 -9.608 1.00 97.44 92 ASP A N 1
ATOM 691 C CA . ASP A 1 92 ? 4.004 3.636 -11.021 1.00 97.44 92 ASP A CA 1
ATOM 692 C C . ASP A 1 92 ? 4.247 2.213 -11.555 1.00 97.44 92 ASP A C 1
ATOM 694 O O . ASP A 1 92 ? 4.717 1.331 -10.842 1.00 97.44 92 ASP A O 1
ATOM 698 N N . THR A 1 93 ? 3.914 1.988 -12.819 1.00 97.69 93 THR A N 1
ATOM 699 C CA . THR A 1 93 ? 4.257 0.792 -13.588 1.00 97.69 93 THR A CA 1
ATOM 700 C C . THR A 1 93 ? 5.725 0.819 -14.026 1.00 97.69 93 THR A C 1
ATOM 702 O O . THR A 1 93 ? 6.389 1.858 -13.985 1.00 97.69 93 THR A O 1
ATOM 705 N N . LEU A 1 94 ? 6.236 -0.324 -14.495 1.00 96.62 94 LEU A N 1
ATOM 706 C CA . LEU A 1 94 ? 7.615 -0.467 -14.990 1.00 96.62 94 LEU A CA 1
ATOM 707 C C . LEU A 1 94 ? 7.971 0.525 -16.107 1.00 96.62 94 LEU A C 1
ATOM 709 O O . LEU A 1 94 ? 9.095 1.018 -16.182 1.00 96.62 94 LEU A O 1
ATOM 713 N N . ASP A 1 95 ? 7.014 0.795 -16.990 1.00 95.38 95 ASP A N 1
ATOM 714 C CA . ASP A 1 95 ? 7.166 1.642 -18.172 1.00 95.38 95 ASP A CA 1
ATOM 715 C C . ASP A 1 95 ? 6.518 3.026 -18.006 1.00 95.38 95 ASP A C 1
ATOM 717 O O . ASP A 1 95 ? 6.535 3.829 -18.938 1.00 95.38 95 ASP A O 1
ATOM 721 N N . GLN A 1 96 ? 5.972 3.325 -16.819 1.00 95.38 96 GLN A N 1
ATOM 722 C CA . GLN A 1 96 ? 5.245 4.560 -16.501 1.00 95.38 96 GLN A CA 1
ATOM 723 C C . GLN A 1 96 ? 4.030 4.819 -17.410 1.00 95.38 96 GLN A C 1
ATOM 725 O O . GLN A 1 96 ? 3.572 5.966 -17.526 1.00 95.38 96 GLN A O 1
ATOM 730 N N . ALA A 1 97 ? 3.521 3.766 -18.054 1.00 95.75 97 ALA A N 1
ATOM 731 C CA . ALA A 1 97 ? 2.300 3.769 -18.841 1.00 95.75 97 ALA A CA 1
ATOM 732 C C . ALA A 1 97 ? 1.114 3.250 -18.017 1.00 95.75 97 ALA A C 1
ATOM 734 O O . ALA A 1 97 ? 1.258 2.815 -16.871 1.00 95.75 97 ALA A O 1
ATOM 735 N N . LEU A 1 98 ? -0.079 3.280 -18.618 1.00 94.38 98 LEU A N 1
ATOM 736 C CA . LEU A 1 98 ? -1.276 2.743 -17.980 1.00 94.38 98 LEU A CA 1
ATOM 737 C C . LEU A 1 98 ? -1.068 1.276 -17.549 1.00 94.38 98 LEU A C 1
ATOM 739 O O . LEU A 1 98 ? -0.451 0.501 -18.288 1.00 94.38 98 LEU A O 1
ATOM 743 N N . PRO A 1 99 ? -1.599 0.876 -16.382 1.00 94.75 99 PRO A N 1
ATOM 744 C CA . PRO A 1 99 ? -1.503 -0.492 -15.891 1.00 94.75 99 PRO A CA 1
ATOM 745 C C . PRO A 1 99 ? -2.013 -1.526 -16.897 1.00 94.75 99 PRO A C 1
ATOM 747 O O . PRO A 1 99 ? -3.118 -1.430 -17.425 1.00 94.75 99 PRO A O 1
ATOM 750 N N . SER A 1 100 ? -1.203 -2.549 -17.144 1.00 94.69 100 SER A N 1
ATOM 751 C CA . SER A 1 100 ? -1.479 -3.651 -18.064 1.00 94.69 100 SER A CA 1
ATOM 752 C C . SER A 1 100 ? -0.972 -4.967 -17.477 1.00 94.69 100 SER A C 1
ATOM 754 O O . SER A 1 100 ? -0.420 -5.009 -16.381 1.00 94.69 100 SER A O 1
ATOM 756 N N . ALA A 1 101 ? -1.199 -6.103 -18.134 1.00 90.88 101 ALA A N 1
ATOM 757 C CA . ALA A 1 101 ? -0.696 -7.382 -17.623 1.00 90.88 101 ALA A CA 1
ATOM 758 C C . ALA A 1 101 ? 0.841 -7.456 -17.569 1.00 90.88 101 ALA A C 1
ATOM 760 O O . ALA A 1 101 ? 1.381 -8.196 -16.753 1.00 90.88 101 ALA A O 1
ATOM 761 N N . ASN A 1 102 ? 1.522 -6.656 -18.392 1.00 94.62 102 ASN A N 1
ATOM 762 C CA . ASN A 1 102 ? 2.941 -6.824 -18.699 1.00 94.62 102 ASN A CA 1
ATOM 763 C C . ASN A 1 102 ? 3.853 -5.786 -18.031 1.00 94.62 102 ASN A C 1
ATOM 765 O O . ASN A 1 102 ? 5.069 -5.910 -18.126 1.00 94.62 102 ASN A O 1
ATOM 769 N N . ASN A 1 103 ? 3.293 -4.766 -17.378 1.00 97.12 103 ASN A N 1
ATOM 770 C CA . ASN A 1 103 ? 4.060 -3.677 -16.762 1.00 97.12 103 ASN A CA 1
ATOM 771 C C . ASN A 1 103 ? 3.845 -3.553 -15.245 1.00 97.12 103 ASN A C 1
ATOM 773 O O . ASN A 1 103 ? 4.232 -2.545 -14.655 1.00 97.12 103 ASN A O 1
ATOM 777 N N . LEU A 1 104 ? 3.253 -4.575 -14.616 1.00 97.44 104 LEU A N 1
ATOM 778 C CA . LEU A 1 104 ? 3.109 -4.662 -13.164 1.00 97.44 104 LEU A CA 1
ATOM 779 C C . LEU A 1 104 ? 4.238 -5.525 -12.587 1.00 97.44 104 LEU A C 1
ATOM 781 O O . LEU A 1 104 ? 4.220 -6.745 -12.776 1.00 97.44 104 LEU A O 1
ATOM 785 N N . PRO A 1 105 ? 5.209 -4.931 -11.875 1.00 96.62 105 PRO A N 1
ATOM 786 C CA . PRO A 1 105 ? 6.220 -5.705 -11.167 1.00 96.62 105 PRO A CA 1
ATOM 787 C C . PRO A 1 105 ? 5.613 -6.395 -9.948 1.00 96.62 105 PRO A C 1
ATOM 789 O O . PRO A 1 105 ? 4.422 -6.268 -9.673 1.00 96.62 105 PRO A O 1
ATOM 792 N N . THR A 1 106 ? 6.436 -7.124 -9.199 1.00 98.06 106 THR A N 1
ATOM 793 C CA . THR A 1 106 ? 6.050 -7.639 -7.881 1.00 98.06 106 THR A CA 1
ATOM 794 C C . THR A 1 106 ? 6.799 -6.874 -6.800 1.00 98.06 106 THR A C 1
ATOM 796 O O . THR A 1 106 ? 8.023 -6.784 -6.854 1.00 98.06 106 THR A O 1
ATOM 799 N N . LEU A 1 107 ? 6.073 -6.337 -5.821 1.00 98.12 107 LEU A N 1
ATOM 800 C CA . LEU A 1 107 ? 6.633 -5.725 -4.620 1.00 98.12 107 LEU A CA 1
ATOM 801 C C . LEU A 1 107 ? 6.404 -6.661 -3.438 1.00 98.12 107 LEU A C 1
ATOM 803 O O . LEU A 1 107 ? 5.271 -7.062 -3.172 1.00 98.12 107 LEU A O 1
ATOM 807 N N . VAL A 1 108 ? 7.473 -6.994 -2.724 1.00 97.44 108 VAL A N 1
ATOM 808 C CA . VAL A 1 108 ? 7.399 -7.772 -1.485 1.00 97.44 108 VAL A CA 1
ATOM 809 C C . VAL A 1 108 ? 7.534 -6.809 -0.317 1.00 97.44 108 VAL A C 1
ATOM 811 O O . VAL A 1 108 ? 8.526 -6.092 -0.235 1.00 97.44 108 VAL A O 1
ATOM 814 N N . MET A 1 109 ? 6.530 -6.780 0.555 1.00 95.31 109 MET A N 1
ATOM 815 C CA . MET A 1 109 ? 6.485 -5.920 1.736 1.00 95.31 109 MET A CA 1
ATOM 816 C C . MET A 1 109 ? 6.571 -6.814 2.972 1.00 95.31 109 MET A C 1
ATOM 818 O O . MET A 1 109 ? 5.665 -7.616 3.223 1.00 95.31 109 MET A O 1
ATOM 822 N N . THR A 1 110 ? 7.666 -6.702 3.719 1.00 95.88 110 THR A N 1
ATOM 823 C CA . THR A 1 110 ? 7.922 -7.482 4.940 1.00 95.88 110 THR A CA 1
ATOM 824 C C . THR A 1 110 ? 7.853 -6.637 6.204 1.00 95.88 110 THR A C 1
ATOM 826 O O . THR A 1 110 ? 7.854 -7.178 7.307 1.00 95.88 110 THR A O 1
ATOM 829 N N . SER A 1 111 ? 7.727 -5.320 6.064 1.00 94.06 111 SER A N 1
ATOM 830 C CA . SER A 1 111 ? 7.570 -4.403 7.188 1.00 94.06 111 SER A CA 1
ATOM 831 C C . SER A 1 111 ? 6.426 -4.849 8.117 1.00 94.06 111 SER A C 1
ATOM 833 O O . SER A 1 111 ? 5.315 -5.101 7.638 1.00 94.06 111 SER A O 1
ATOM 835 N N . PRO A 1 112 ? 6.662 -4.949 9.440 1.00 94.00 112 PRO A N 1
ATOM 836 C CA . PRO A 1 112 ? 5.638 -5.393 10.387 1.00 94.00 112 PRO A CA 1
ATOM 837 C C . PRO A 1 112 ? 4.489 -4.390 10.531 1.00 94.00 112 PRO A C 1
ATOM 839 O O . PRO A 1 112 ? 3.371 -4.779 10.866 1.00 94.00 112 PRO A O 1
ATOM 842 N N . TYR A 1 113 ? 4.760 -3.111 10.264 1.00 92.75 113 TYR A N 1
ATOM 843 C CA . TYR A 1 113 ? 3.794 -2.023 10.303 1.00 92.75 113 TYR A CA 1
ATOM 844 C C . TYR A 1 113 ? 4.064 -1.026 9.176 1.00 92.75 113 TYR A C 1
ATOM 846 O O . TYR A 1 113 ? 5.215 -0.690 8.901 1.00 92.75 113 TYR A O 1
ATOM 854 N N . MET A 1 114 ? 2.996 -0.558 8.536 1.00 91.25 114 MET A N 1
ATOM 855 C CA . MET A 1 114 ? 3.006 0.427 7.459 1.00 91.25 114 MET A CA 1
ATOM 856 C C . MET A 1 114 ? 1.805 1.357 7.618 1.00 91.25 114 MET A C 1
ATOM 858 O O . MET A 1 114 ? 0.700 0.910 7.932 1.00 91.25 114 MET A O 1
ATOM 862 N N . GLU A 1 115 ? 1.998 2.645 7.357 1.00 87.50 115 GLU A N 1
ATOM 863 C CA . GLU A 1 115 ? 0.955 3.656 7.530 1.00 87.50 115 GLU A CA 1
ATOM 864 C C . GLU A 1 115 ? 0.926 4.632 6.350 1.00 87.50 115 GLU A C 1
ATOM 866 O O . GLU A 1 115 ? 1.961 5.186 5.983 1.00 87.50 115 GLU A O 1
ATOM 871 N N . GLY A 1 116 ? -0.248 4.849 5.746 1.00 83.88 116 GLY A N 1
ATOM 872 C CA . GLY A 1 116 ? -0.400 5.831 4.671 1.00 83.88 116 GLY A CA 1
ATOM 873 C C . GLY A 1 116 ? -1.535 5.569 3.680 1.00 83.88 116 GLY A C 1
ATOM 874 O O . GLY A 1 116 ? -2.403 4.717 3.875 1.00 83.88 116 GLY A O 1
ATOM 875 N N . VAL A 1 117 ? -1.526 6.344 2.592 1.00 84.56 117 VAL A N 1
ATOM 876 C CA . VAL A 1 117 ? -2.349 6.095 1.400 1.00 84.56 117 VAL A CA 1
ATOM 877 C C . VAL A 1 117 ? -1.435 5.570 0.308 1.00 84.56 117 VAL A C 1
ATOM 879 O O . VAL A 1 117 ? -0.639 6.321 -0.249 1.00 84.56 117 VAL A O 1
ATOM 882 N N . PHE A 1 118 ? -1.572 4.295 -0.018 1.00 90.44 118 PHE A N 1
ATOM 883 C CA . PHE A 1 118 ? -0.773 3.612 -1.018 1.00 90.44 118 PHE A CA 1
ATOM 884 C C . PHE A 1 118 ? -1.604 3.392 -2.280 1.00 90.44 118 PHE A C 1
ATOM 886 O O . PHE A 1 118 ? -2.630 2.716 -2.253 1.00 90.44 118 PHE A O 1
ATOM 893 N N . PHE A 1 119 ? -1.142 3.955 -3.392 1.00 92.25 119 PHE A N 1
ATOM 894 C CA . PHE A 1 119 ? -1.628 3.658 -4.733 1.00 92.25 119 PHE A CA 1
ATOM 895 C C . PHE A 1 119 ? -0.516 2.922 -5.477 1.00 92.25 119 PHE A C 1
ATOM 897 O O . PHE A 1 119 ? 0.463 3.531 -5.910 1.00 92.25 119 PHE A O 1
ATOM 904 N N . ILE A 1 120 ? -0.636 1.603 -5.598 1.00 96.44 120 ILE A N 1
ATOM 905 C CA . ILE A 1 120 ? 0.439 0.734 -6.074 1.00 96.44 120 ILE A CA 1
ATOM 906 C C . ILE A 1 120 ? 0.042 0.072 -7.393 1.00 96.44 120 ILE A C 1
ATOM 908 O O . ILE A 1 120 ? -0.804 -0.820 -7.439 1.00 96.44 120 ILE A O 1
ATOM 912 N N . ASN A 1 121 ? 0.718 0.453 -8.475 1.00 97.62 121 ASN A N 1
ATOM 913 C CA . ASN A 1 121 ? 0.579 -0.191 -9.779 1.00 97.62 121 ASN A CA 1
ATOM 914 C C . ASN A 1 121 ? 1.562 -1.368 -9.911 1.00 97.62 121 ASN A C 1
ATOM 916 O O . ASN A 1 121 ? 2.465 -1.363 -10.744 1.00 97.62 121 ASN A O 1
ATOM 920 N N . ALA A 1 122 ? 1.377 -2.391 -9.074 1.00 97.94 122 ALA A N 1
ATOM 921 C CA . ALA A 1 122 ? 2.174 -3.617 -9.058 1.00 97.94 122 ALA A CA 1
ATOM 922 C C . ALA A 1 122 ? 1.355 -4.797 -8.505 1.00 97.94 122 ALA A C 1
ATOM 924 O O . ALA A 1 122 ? 0.270 -4.602 -7.961 1.00 97.94 122 ALA A O 1
ATOM 925 N N . ASN A 1 123 ? 1.878 -6.017 -8.611 1.00 98.06 123 ASN A N 1
ATOM 926 C CA . ASN A 1 123 ? 1.467 -7.125 -7.750 1.00 98.06 123 ASN A CA 1
ATOM 927 C C . ASN A 1 123 ? 2.128 -6.948 -6.380 1.00 98.06 123 ASN A C 1
ATOM 929 O O . ASN A 1 123 ? 3.302 -6.584 -6.302 1.00 98.06 123 ASN A O 1
ATOM 933 N N . VAL A 1 124 ? 1.398 -7.211 -5.301 1.00 98.12 124 VAL A N 1
ATOM 934 C CA . VAL A 1 124 ? 1.882 -6.998 -3.933 1.00 98.12 124 VAL A CA 1
ATOM 935 C C . VAL A 1 124 ? 1.870 -8.309 -3.164 1.00 98.12 124 VAL A C 1
ATOM 937 O O . VAL A 1 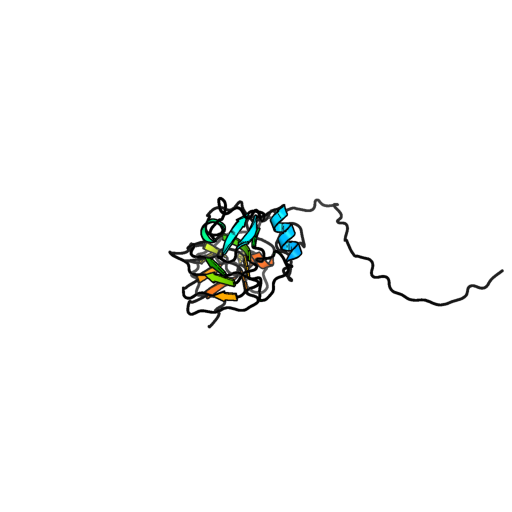124 ? 0.848 -8.985 -3.079 1.00 98.12 124 VAL A O 1
ATOM 940 N N . VAL A 1 125 ? 3.003 -8.643 -2.555 1.00 98.00 125 VAL A N 1
ATOM 941 C CA . VAL A 1 125 ? 3.134 -9.745 -1.602 1.00 98.00 125 VAL A CA 1
ATOM 942 C C . VAL A 1 125 ? 3.264 -9.147 -0.206 1.00 98.00 125 VAL A C 1
ATOM 944 O O . VAL A 1 125 ? 4.293 -8.559 0.121 1.00 98.00 125 VAL A O 1
ATOM 947 N N . LEU A 1 126 ? 2.226 -9.297 0.619 1.00 97.06 126 LEU A N 1
ATOM 948 C CA . LEU A 1 126 ? 2.259 -8.907 2.028 1.00 97.06 126 LEU A CA 1
ATOM 949 C C . LEU A 1 126 ? 2.785 -10.091 2.841 1.00 97.06 126 LEU A C 1
ATOM 951 O O . LEU A 1 126 ? 2.101 -11.106 2.985 1.00 97.06 126 LEU A O 1
ATOM 955 N N . ASN A 1 127 ? 3.999 -9.980 3.364 1.00 95.25 127 ASN A N 1
ATOM 956 C CA . ASN A 1 127 ? 4.643 -11.030 4.150 1.00 95.25 127 ASN A CA 1
ATOM 957 C C . ASN A 1 127 ? 5.303 -10.429 5.400 1.00 95.25 127 ASN A C 1
ATOM 959 O O . ASN A 1 127 ? 6.527 -10.481 5.516 1.00 95.25 127 ASN A O 1
ATOM 963 N N . PRO A 1 128 ? 4.519 -9.826 6.314 1.00 94.81 128 PRO A N 1
ATOM 964 C CA . PRO A 1 128 ? 5.069 -9.093 7.445 1.00 94.81 128 PRO A CA 1
ATOM 965 C C . PRO A 1 128 ? 5.939 -9.974 8.353 1.00 94.81 128 PRO A C 1
ATOM 967 O O . PRO A 1 128 ? 5.598 -11.115 8.700 1.00 94.81 128 PRO A O 1
ATOM 970 N N . GLU A 1 129 ? 7.070 -9.410 8.759 1.00 92.94 129 GLU A N 1
ATOM 971 C CA . GLU A 1 129 ? 8.051 -9.984 9.667 1.00 92.94 129 GLU A CA 1
ATOM 972 C C . GLU A 1 129 ? 8.026 -9.221 10.992 1.00 92.94 129 GLU A C 1
ATOM 974 O O . GLU A 1 129 ? 8.601 -8.146 11.133 1.00 92.94 129 GLU A O 1
ATOM 979 N N . GLY A 1 130 ? 7.338 -9.790 11.981 1.00 89.75 130 GLY A N 1
ATOM 980 C CA . GLY A 1 130 ? 7.184 -9.199 13.309 1.00 89.75 130 GLY A CA 1
ATOM 981 C C . GLY A 1 130 ? 5.719 -9.031 13.697 1.00 89.75 130 GLY A C 1
ATOM 982 O O . GLY A 1 130 ? 4.823 -9.543 13.026 1.00 89.75 130 GLY A O 1
ATOM 983 N N . GLN A 1 131 ? 5.490 -8.345 14.815 1.00 90.88 131 GLN A N 1
ATOM 984 C CA . GLN A 1 131 ? 4.149 -7.988 15.275 1.00 90.88 131 GLN A CA 1
ATOM 985 C C . GLN A 1 131 ? 3.761 -6.613 14.736 1.00 90.88 131 GLN A C 1
ATOM 987 O O . GLN A 1 131 ? 4.581 -5.694 14.736 1.00 90.88 131 GLN A O 1
ATOM 992 N N . GLY A 1 132 ? 2.511 -6.490 14.286 1.00 92.31 132 GLY A N 1
ATOM 993 C CA . GLY A 1 132 ? 1.930 -5.206 13.905 1.00 92.31 132 GLY A CA 1
ATOM 994 C C . GLY A 1 132 ? 1.694 -4.294 15.112 1.00 92.31 132 GLY A C 1
ATOM 995 O O . GLY A 1 132 ? 2.107 -4.587 16.234 1.00 92.31 132 GLY A O 1
ATOM 996 N N . LYS A 1 133 ? 0.994 -3.180 14.899 1.00 91.06 133 LYS A N 1
ATOM 997 C CA . LYS A 1 133 ? 0.692 -2.211 15.961 1.00 91.06 133 LYS A CA 1
ATOM 998 C C . LYS A 1 133 ? -0.728 -2.331 16.490 1.00 91.06 133 LYS A C 1
ATOM 1000 O O . LYS A 1 133 ? -1.654 -2.688 15.770 1.00 91.06 133 LYS A O 1
ATOM 1005 N N . ALA A 1 134 ? -0.896 -1.982 17.762 1.00 90.62 134 ALA A N 1
ATOM 1006 C CA . ALA A 1 134 ? -2.209 -1.766 18.347 1.00 90.62 134 ALA A CA 1
ATOM 1007 C C . ALA A 1 134 ? -2.716 -0.369 17.969 1.00 90.62 134 ALA A C 1
ATOM 1009 O O . ALA A 1 134 ? -2.078 0.628 18.310 1.00 90.62 134 ALA A O 1
ATOM 1010 N N . ILE A 1 135 ? -3.849 -0.302 17.270 1.00 85.69 135 ILE A N 1
ATOM 1011 C CA . ILE A 1 135 ? -4.437 0.951 16.793 1.00 85.69 135 ILE A CA 1
ATOM 1012 C C . ILE A 1 135 ? -5.719 1.255 17.574 1.00 85.69 135 ILE A C 1
ATOM 1014 O O . ILE A 1 135 ? -6.649 0.441 17.545 1.00 85.69 135 ILE A O 1
ATOM 1018 N N . PRO A 1 136 ? -5.803 2.412 18.258 1.00 84.69 136 PRO A N 1
ATOM 1019 C CA . PRO A 1 136 ? -7.052 2.873 18.838 1.00 84.69 136 PRO A CA 1
ATOM 1020 C C . PRO A 1 136 ? -7.993 3.333 17.719 1.00 84.69 136 PRO A C 1
ATOM 1022 O O . PRO A 1 136 ? -7.632 4.145 16.866 1.00 84.69 136 PRO A O 1
ATOM 1025 N N . ALA A 1 137 ? -9.214 2.818 17.728 1.00 82.56 137 ALA A N 1
ATOM 1026 C CA . ALA A 1 137 ? -10.245 3.116 16.750 1.00 82.56 137 ALA A CA 1
ATOM 1027 C C . ALA A 1 137 ? -11.604 3.297 17.433 1.00 82.56 137 ALA A C 1
ATOM 1029 O O . ALA A 1 137 ? -11.797 2.997 18.608 1.00 82.56 137 ALA A O 1
ATOM 1030 N N . LEU A 1 138 ? -12.570 3.801 16.676 1.00 79.25 138 LEU A N 1
ATOM 1031 C CA . LEU A 1 138 ? -13.952 3.942 17.111 1.00 79.25 138 LEU A CA 1
ATOM 1032 C C . LEU A 1 138 ? -14.821 2.983 16.287 1.00 79.25 138 LEU A C 1
ATOM 1034 O O . LEU A 1 138 ? -14.690 2.926 15.061 1.00 79.25 138 LEU A O 1
ATOM 1038 N N . SER A 1 139 ? -15.736 2.260 16.928 1.00 76.88 139 SER A N 1
ATOM 1039 C CA . SER A 1 139 ? -16.731 1.429 16.228 1.00 76.88 139 SER A CA 1
ATOM 1040 C C . SER A 1 139 ? -17.572 2.256 15.243 1.00 76.88 139 SER A C 1
ATOM 1042 O O . SER A 1 139 ? -17.715 3.464 15.440 1.00 76.88 139 SER A O 1
ATOM 1044 N N . PRO A 1 140 ? -18.115 1.670 14.160 1.00 72.06 140 PRO A N 1
ATOM 1045 C CA . PRO A 1 140 ? -19.026 2.387 13.268 1.00 72.06 140 PRO A CA 1
ATOM 1046 C C . PRO A 1 140 ? -20.228 2.967 14.038 1.00 72.06 140 PRO A C 1
ATOM 1048 O O . PRO A 1 140 ? -20.650 2.372 15.030 1.00 72.06 140 PRO A O 1
ATOM 1051 N N . PRO A 1 141 ? -20.791 4.116 13.619 1.00 71.19 141 PRO A N 1
ATOM 1052 C CA . PRO A 1 141 ? -22.005 4.636 14.242 1.00 71.19 141 PRO A CA 1
ATOM 1053 C C . PRO A 1 141 ? -23.173 3.660 14.053 1.00 71.19 141 PRO A C 1
ATOM 1055 O O . PRO A 1 141 ? -23.302 3.040 12.999 1.00 71.19 141 PRO A O 1
ATOM 1058 N N . SER A 1 142 ? -24.042 3.551 15.057 1.00 64.75 142 SER A N 1
ATOM 1059 C CA . SER A 1 142 ? -25.293 2.800 14.951 1.00 64.75 142 SER A CA 1
ATOM 1060 C C . SER A 1 142 ? -26.280 3.484 13.996 1.00 64.75 142 SER A C 1
ATOM 1062 O O . SER A 1 142 ? -26.358 4.720 13.937 1.00 64.75 142 SER A O 1
ATOM 1064 N N . ASP A 1 143 ? -27.024 2.668 13.242 1.00 56.97 143 ASP A N 1
ATOM 1065 C CA . ASP A 1 143 ? -27.930 3.109 12.177 1.00 56.97 143 ASP A CA 1
ATOM 1066 C C . ASP A 1 143 ? -28.820 4.283 12.613 1.00 56.97 143 ASP A C 1
ATOM 1068 O O . ASP A 1 143 ? -29.519 4.237 13.625 1.00 56.97 143 ASP A O 1
ATOM 1072 N N . GLY A 1 144 ? -28.786 5.359 11.821 1.00 51.69 144 GLY A N 1
ATOM 1073 C CA . GLY A 1 144 ? -29.637 6.538 11.999 1.00 51.69 144 GLY A CA 1
ATOM 1074 C C . GLY A 1 144 ? -29.050 7.677 12.839 1.00 51.69 144 GLY A C 1
ATOM 1075 O O . GLY A 1 144 ? -29.680 8.730 12.923 1.00 51.69 144 GLY A O 1
ATOM 1076 N N . THR A 1 145 ? -27.847 7.540 13.414 1.00 49.78 145 THR A N 1
ATOM 1077 C CA . THR A 1 145 ? -27.205 8.640 14.160 1.00 49.78 145 THR A CA 1
ATOM 1078 C C . THR A 1 145 ? -25.806 8.960 13.629 1.00 49.78 145 THR A C 1
ATOM 1080 O O . THR A 1 145 ? -24.876 8.173 13.722 1.00 49.78 145 THR A O 1
ATOM 1083 N N . THR A 1 146 ? -25.612 10.162 13.077 1.00 50.91 146 THR A N 1
ATOM 1084 C CA . THR A 1 146 ? -24.293 10.649 12.618 1.00 50.91 146 THR A CA 1
ATOM 1085 C C . THR A 1 146 ? -23.396 11.149 13.754 1.00 50.91 146 THR A C 1
ATOM 1087 O O . THR A 1 146 ? -22.286 11.621 13.492 1.00 50.91 146 THR A O 1
ATOM 1090 N N . ASN A 1 147 ? -23.878 11.085 14.997 1.00 49.66 147 ASN A N 1
ATOM 1091 C CA . ASN A 1 147 ? -23.241 11.686 16.160 1.00 49.66 147 ASN A CA 1
ATOM 1092 C C . ASN A 1 147 ? -22.120 10.789 16.695 1.00 49.66 147 ASN A C 1
ATOM 1094 O O . ASN A 1 147 ? -22.334 9.617 16.977 1.00 49.66 147 ASN A O 1
ATOM 1098 N N . ALA A 1 148 ? -20.942 11.371 16.933 1.00 51.09 148 ALA A N 1
ATOM 1099 C CA . ALA A 1 148 ? -19.779 10.692 17.517 1.00 51.09 148 ALA A CA 1
ATOM 1100 C C . ALA A 1 148 ? -20.019 10.107 18.930 1.00 51.09 148 ALA A C 1
ATOM 1102 O O . ALA A 1 148 ? -19.165 9.399 19.445 1.00 51.09 148 ALA A O 1
ATOM 1103 N N . VAL A 1 149 ? -21.164 10.402 19.558 1.00 51.25 149 VAL A N 1
ATOM 1104 C CA . VAL A 1 149 ? -21.528 9.994 20.926 1.00 51.25 149 VAL A CA 1
ATOM 1105 C C . VAL A 1 149 ? -21.927 8.511 21.011 1.00 51.25 149 VAL A C 1
ATOM 1107 O O . VAL A 1 149 ? -21.873 7.941 22.092 1.00 51.25 149 VAL A O 1
ATOM 1110 N N . SER A 1 150 ? -22.294 7.869 19.893 1.00 63.81 150 SER A N 1
ATOM 1111 C CA . SER A 1 150 ? -22.652 6.439 19.855 1.00 63.81 150 SER A CA 1
ATOM 1112 C C . SER A 1 150 ? -21.496 5.508 19.477 1.00 63.81 150 SER A C 1
ATOM 1114 O O . SER A 1 150 ? -21.680 4.293 19.465 1.00 63.81 150 SER A O 1
ATOM 1116 N N . ARG A 1 151 ? -20.310 6.048 19.160 1.00 71.25 151 ARG A N 1
ATOM 1117 C CA . ARG A 1 151 ? -19.157 5.240 18.752 1.00 71.25 151 ARG A CA 1
ATOM 1118 C C . ARG A 1 151 ? -18.351 4.813 19.976 1.00 71.25 151 ARG A C 1
ATOM 1120 O O . ARG A 1 151 ? -17.811 5.645 20.695 1.00 71.25 151 ARG A O 1
ATOM 1127 N N . ILE A 1 152 ? -18.251 3.508 20.174 1.00 78.94 152 ILE A N 1
ATOM 1128 C CA . ILE A 1 152 ? -17.497 2.875 21.258 1.00 78.94 152 ILE A CA 1
ATOM 1129 C C . ILE A 1 152 ? -16.007 2.783 20.876 1.00 78.94 152 ILE A C 1
ATOM 1131 O O . ILE A 1 152 ? -15.727 2.282 19.776 1.00 78.94 152 ILE A O 1
ATOM 1135 N N . PRO A 1 153 ? -15.071 3.233 21.734 1.00 81.38 153 PRO A N 1
ATOM 1136 C CA . PRO A 1 153 ? -13.639 2.985 21.584 1.00 81.38 153 PRO A CA 1
ATOM 1137 C C . PRO A 1 153 ? -13.302 1.492 21.548 1.00 81.38 153 PRO A C 1
ATOM 1139 O O . PRO A 1 153 ? -13.801 0.698 22.343 1.00 81.38 153 PRO A O 1
ATOM 1142 N N . VAL A 1 154 ? -12.436 1.114 20.613 1.00 81.75 154 VAL A N 1
ATOM 1143 C CA . VAL A 1 154 ? -11.916 -0.244 20.446 1.00 81.75 154 VAL A CA 1
ATOM 1144 C C . VAL A 1 154 ? -10.424 -0.174 20.147 1.00 81.75 154 VAL A C 1
ATOM 1146 O O . VAL A 1 154 ? -9.967 0.730 19.449 1.00 81.75 154 VAL A O 1
ATOM 1149 N N . THR A 1 155 ? -9.656 -1.141 20.638 1.00 87.88 155 THR A N 1
ATOM 1150 C CA . THR A 1 155 ? -8.245 -1.294 20.258 1.00 87.88 155 THR A CA 1
ATOM 1151 C C . THR A 1 155 ? -8.115 -2.487 19.330 1.00 87.88 155 THR A C 1
ATOM 1153 O O . THR A 1 155 ? -8.479 -3.606 19.690 1.00 87.88 155 THR A O 1
ATOM 1156 N N . ILE A 1 156 ? -7.583 -2.253 18.136 1.00 87.31 156 ILE A N 1
ATOM 1157 C CA . ILE A 1 156 ? -7.332 -3.296 17.144 1.00 87.31 156 ILE A CA 1
ATOM 1158 C C . ILE A 1 156 ? -5.858 -3.678 17.258 1.00 87.31 156 ILE A C 1
ATOM 1160 O O . ILE A 1 156 ? -4.993 -2.868 16.939 1.00 87.31 156 ILE A O 1
ATOM 1164 N N . SER A 1 157 ? -5.556 -4.881 17.750 1.00 92.38 157 SER A N 1
ATOM 1165 C CA . SER A 1 157 ? -4.171 -5.358 17.886 1.00 92.38 157 SER A CA 1
ATOM 1166 C C . SER A 1 157 ? -3.564 -5.744 16.535 1.00 92.38 157 SER A C 1
ATOM 1168 O O . SER A 1 157 ? -4.296 -5.995 15.578 1.00 92.38 157 SER A O 1
ATOM 1170 N N . ASP A 1 158 ? -2.237 -5.857 16.470 1.00 93.56 158 ASP A N 1
ATOM 1171 C CA . ASP A 1 158 ? -1.503 -6.489 15.361 1.00 93.56 158 ASP A CA 1
ATOM 1172 C C . ASP A 1 158 ? -1.843 -5.959 13.954 1.00 93.56 158 ASP A C 1
ATOM 1174 O O . ASP A 1 158 ? -1.794 -6.697 12.971 1.00 93.56 158 ASP A O 1
ATOM 1178 N N . VAL A 1 159 ? -2.188 -4.675 13.835 1.00 93.69 159 VAL A N 1
ATOM 1179 C CA . VAL A 1 159 ? -2.421 -4.022 12.545 1.00 93.69 159 VAL A CA 1
ATOM 1180 C C . VAL A 1 159 ? -1.101 -3.926 11.790 1.00 93.69 159 VAL A C 1
ATOM 1182 O O . VAL A 1 159 ? -0.142 -3.330 12.273 1.00 93.69 159 VAL A O 1
ATOM 1185 N N . THR A 1 160 ? -1.063 -4.503 10.593 1.00 95.50 160 THR A N 1
ATOM 1186 C CA . THR A 1 160 ? 0.067 -4.433 9.660 1.00 95.50 160 THR A CA 1
ATOM 1187 C C . THR A 1 160 ? -0.007 -3.184 8.791 1.00 95.50 160 THR A C 1
ATOM 1189 O O . THR A 1 160 ? 1.013 -2.562 8.523 1.00 95.50 160 THR A O 1
ATOM 1192 N N . VAL A 1 161 ? -1.207 -2.816 8.334 1.00 92.25 161 VAL A N 1
ATOM 1193 C CA . VAL A 1 161 ? -1.419 -1.645 7.470 1.00 92.25 161 VAL A CA 1
ATOM 1194 C C . VAL A 1 161 ? -2.475 -0.738 8.086 1.00 92.25 161 VAL A C 1
ATOM 1196 O O . VAL A 1 161 ? -3.618 -1.158 8.262 1.00 92.25 161 VAL A O 1
ATOM 1199 N N . GLN A 1 162 ? -2.115 0.513 8.363 1.00 89.69 162 GLN A N 1
ATOM 1200 C CA . GLN A 1 162 ? -3.049 1.575 8.730 1.00 89.69 162 GLN A CA 1
ATOM 1201 C C . GLN A 1 162 ? -3.234 2.541 7.552 1.00 89.69 162 GLN A C 1
ATOM 1203 O O . GLN A 1 162 ? -2.285 3.177 7.100 1.00 89.69 162 GLN A O 1
ATOM 1208 N N . GLY A 1 163 ? -4.466 2.683 7.064 1.00 86.00 163 GLY A N 1
ATOM 1209 C CA . GLY A 1 163 ? -4.809 3.605 5.978 1.00 86.00 163 GLY A CA 1
ATOM 1210 C C . GLY A 1 163 ? -5.358 2.910 4.734 1.00 86.00 163 GLY A C 1
ATOM 1211 O O . GLY A 1 163 ? -6.149 1.974 4.834 1.00 86.00 163 GLY A O 1
ATOM 1212 N N . VAL A 1 164 ? -5.018 3.409 3.547 1.00 87.12 164 VAL A N 1
ATOM 1213 C CA . VAL A 1 164 ? -5.584 2.896 2.290 1.00 87.12 164 VAL A CA 1
ATOM 1214 C C . VAL A 1 164 ? -4.532 2.157 1.489 1.00 87.12 164 VAL A C 1
ATOM 1216 O O . VAL A 1 164 ? -3.476 2.709 1.209 1.00 87.12 164 VAL A O 1
ATOM 1219 N N . LEU A 1 165 ? -4.851 0.936 1.071 1.00 91.62 165 LEU A N 1
ATOM 1220 C CA . LEU A 1 165 ? -4.042 0.139 0.163 1.00 91.62 165 LEU A CA 1
ATOM 1221 C C . LEU A 1 165 ? -4.838 -0.130 -1.118 1.00 91.62 165 LEU A C 1
ATOM 1223 O O . LEU A 1 165 ? -5.696 -1.007 -1.157 1.00 91.62 165 LEU A O 1
ATOM 1227 N N . HIS A 1 166 ? -4.564 0.642 -2.164 1.00 92.38 166 HIS A N 1
ATOM 1228 C CA . HIS A 1 166 ? -5.084 0.407 -3.506 1.00 92.38 166 HIS A CA 1
ATOM 1229 C C . HIS A 1 166 ? -3.996 -0.232 -4.369 1.00 92.38 166 HIS A C 1
ATOM 1231 O O . HIS A 1 166 ? -2.900 0.315 -4.504 1.00 92.38 166 HIS A O 1
ATOM 1237 N N . VAL A 1 167 ? -4.306 -1.386 -4.951 1.00 95.81 167 VAL A N 1
ATOM 1238 C CA . VAL A 1 167 ? -3.381 -2.193 -5.743 1.00 95.81 167 VAL A CA 1
ATOM 1239 C C . VAL A 1 167 ? -4.028 -2.544 -7.078 1.00 95.81 167 VAL A C 1
ATOM 1241 O O . VAL A 1 167 ? -5.031 -3.252 -7.130 1.00 95.81 167 VAL A O 1
ATOM 1244 N N . THR A 1 168 ? -3.421 -2.091 -8.172 1.00 94.88 168 THR A N 1
ATOM 1245 C CA . THR A 1 168 ? -3.899 -2.387 -9.534 1.00 94.88 168 THR A CA 1
ATOM 1246 C C . THR A 1 168 ? -3.615 -3.837 -9.950 1.00 94.88 168 THR A C 1
ATOM 1248 O O . THR A 1 168 ? -4.249 -4.394 -10.845 1.00 94.88 168 THR A O 1
ATOM 1251 N N . GLY A 1 169 ? -2.610 -4.465 -9.336 1.00 94.88 169 GLY A N 1
ATOM 1252 C CA . GLY A 1 169 ? -2.321 -5.887 -9.498 1.00 94.88 169 GLY A CA 1
ATOM 1253 C C . GLY A 1 169 ? -3.114 -6.769 -8.536 1.00 94.88 169 GLY A C 1
ATOM 1254 O O . GLY A 1 169 ? -4.190 -6.413 -8.051 1.00 94.88 169 GLY A O 1
ATOM 1255 N N . SER A 1 170 ? -2.578 -7.959 -8.274 1.00 96.06 170 SER A N 1
ATOM 1256 C CA . SER A 1 170 ? -3.093 -8.846 -7.228 1.00 96.06 170 SER A CA 1
ATOM 1257 C C . SER A 1 170 ? -2.399 -8.579 -5.897 1.00 96.06 170 SER A C 1
ATOM 1259 O O . SER A 1 170 ? -1.223 -8.209 -5.878 1.00 96.06 170 SER A O 1
ATOM 1261 N N . VAL A 1 171 ? -3.082 -8.870 -4.791 1.00 97.44 171 VAL A N 1
ATOM 1262 C CA . VAL A 1 171 ? -2.461 -8.932 -3.461 1.00 97.44 171 VAL A CA 1
ATOM 1263 C C . VAL A 1 171 ? -2.394 -10.386 -3.009 1.00 97.44 171 VAL A C 1
ATOM 1265 O O . VAL A 1 171 ? -3.376 -11.120 -3.112 1.00 97.44 171 VAL A O 1
ATOM 1268 N N . SER A 1 172 ? -1.240 -10.822 -2.514 1.00 97.25 172 SER A N 1
ATOM 1269 C CA . SER A 1 172 ? -1.053 -12.175 -1.988 1.00 97.25 172 SER A CA 1
ATOM 1270 C C . SER A 1 172 ? -0.460 -12.164 -0.588 1.00 97.25 172 SER A C 1
ATOM 1272 O O . SER A 1 172 ? 0.465 -11.393 -0.324 1.00 97.25 172 SER A O 1
ATOM 1274 N N . THR A 1 173 ? -0.934 -13.048 0.289 1.00 96.06 173 THR A N 1
ATOM 1275 C CA . THR A 1 173 ? -0.318 -13.257 1.602 1.00 96.06 173 THR A CA 1
ATOM 1276 C C . THR A 1 173 ? -0.461 -14.694 2.098 1.00 96.06 173 THR A C 1
ATOM 1278 O O . THR A 1 173 ? -1.538 -15.285 2.067 1.00 96.06 173 THR A O 1
ATOM 1281 N N . ASP A 1 174 ? 0.639 -15.253 2.598 1.00 94.94 174 ASP A N 1
ATOM 1282 C CA 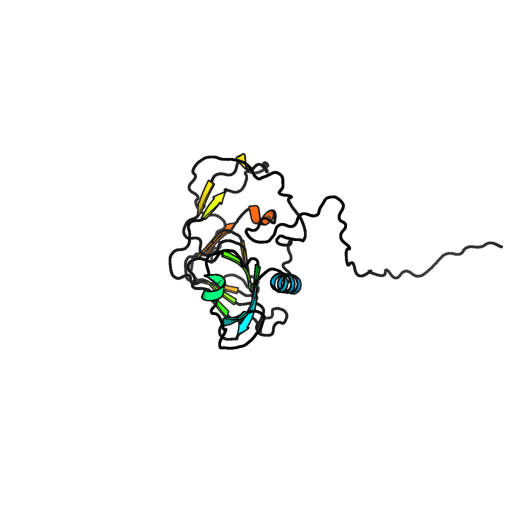. ASP A 1 174 ? 0.653 -16.539 3.306 1.00 94.94 174 ASP A CA 1
ATOM 1283 C C . ASP A 1 174 ? 0.762 -16.366 4.829 1.00 94.94 174 ASP A C 1
ATOM 1285 O O . ASP A 1 174 ? 0.851 -17.349 5.565 1.00 94.94 174 ASP A O 1
ATOM 1289 N N . ARG A 1 175 ? 0.730 -15.120 5.316 1.00 94.00 175 ARG A N 1
ATOM 1290 C CA . ARG A 1 175 ? 0.759 -14.775 6.739 1.00 94.00 175 ARG A CA 1
ATOM 1291 C C . ARG A 1 175 ? -0.532 -14.090 7.156 1.00 94.00 175 ARG A C 1
ATOM 1293 O O . ARG A 1 175 ? -1.299 -13.613 6.327 1.00 94.00 175 ARG A O 1
ATOM 1300 N N . ASN A 1 176 ? -0.762 -14.036 8.461 1.00 93.00 176 ASN A N 1
ATOM 1301 C CA . ASN A 1 176 ? -1.870 -13.256 8.985 1.00 93.00 176 ASN A CA 1
ATOM 1302 C C . ASN A 1 176 ? -1.541 -11.769 8.832 1.00 93.00 176 ASN A C 1
ATOM 1304 O O . ASN A 1 176 ? -0.500 -11.313 9.301 1.00 93.00 176 ASN A O 1
ATOM 1308 N N . VAL A 1 177 ? -2.426 -11.040 8.163 1.00 94.88 177 VAL A N 1
ATOM 1309 C CA . VAL A 1 177 ? -2.308 -9.610 7.894 1.00 94.88 177 VAL A CA 1
ATOM 1310 C C . VAL A 1 177 ? -3.598 -8.952 8.339 1.00 94.88 177 VAL A C 1
ATOM 1312 O O . VAL A 1 177 ? -4.684 -9.342 7.905 1.00 94.88 177 VAL A O 1
ATOM 1315 N N . ARG A 1 178 ? -3.475 -7.916 9.167 1.00 95.38 178 ARG A N 1
ATOM 1316 C CA . ARG A 1 178 ? -4.608 -7.088 9.566 1.00 95.38 178 ARG A CA 1
ATOM 1317 C C . ARG A 1 178 ? -4.446 -5.679 9.020 1.00 95.38 178 ARG A C 1
ATOM 1319 O O . ARG A 1 178 ? -3.407 -5.048 9.203 1.00 95.38 178 ARG A O 1
ATOM 1326 N N . ILE A 1 179 ? -5.480 -5.184 8.355 1.00 93.12 179 ILE A N 1
ATOM 1327 C CA . ILE A 1 179 ? -5.531 -3.833 7.795 1.00 93.12 179 ILE A CA 1
ATOM 1328 C C . ILE A 1 179 ? -6.591 -3.044 8.555 1.00 93.12 179 ILE A C 1
ATOM 1330 O O . ILE A 1 179 ? -7.742 -3.467 8.596 1.00 93.12 179 ILE A O 1
ATOM 1334 N N . PHE A 1 180 ? -6.232 -1.892 9.119 1.00 90.81 180 PHE A N 1
ATOM 1335 C CA . PHE A 1 180 ? -7.198 -0.907 9.601 1.00 90.81 180 PHE A CA 1
ATOM 1336 C C . PHE A 1 180 ? -7.311 0.235 8.589 1.00 90.81 180 PHE A C 1
ATOM 1338 O O . PHE A 1 180 ? -6.418 1.075 8.473 1.00 90.81 180 PHE A O 1
ATOM 1345 N N . GLY A 1 181 ? -8.408 0.263 7.835 1.00 88.25 181 GLY A N 1
ATOM 1346 C CA . GLY A 1 181 ? -8.618 1.228 6.764 1.00 88.25 181 GLY A CA 1
ATOM 1347 C C . GLY A 1 181 ? -9.337 0.630 5.565 1.00 88.25 181 GLY A C 1
ATOM 1348 O O . GLY A 1 181 ? -10.502 0.269 5.687 1.00 88.25 181 GLY A O 1
ATOM 1349 N N . SER A 1 182 ? -8.698 0.565 4.397 1.00 87.00 182 SER A N 1
ATOM 1350 C CA . SER A 1 182 ? -9.314 -0.049 3.211 1.00 87.00 182 SER A CA 1
ATOM 1351 C C . SER A 1 182 ? -8.302 -0.750 2.314 1.00 87.00 182 SER A C 1
ATOM 1353 O O . SER A 1 182 ? -7.133 -0.368 2.257 1.00 87.00 182 SER A O 1
ATOM 1355 N N . LEU A 1 183 ? -8.784 -1.772 1.609 1.00 90.62 183 LEU A N 1
ATOM 1356 C CA . LEU A 1 183 ? -8.031 -2.555 0.641 1.00 90.62 183 LEU A CA 1
ATOM 1357 C C . LEU A 1 183 ? -8.821 -2.635 -0.666 1.00 90.62 183 LEU A C 1
ATOM 1359 O O . LEU A 1 183 ? -9.984 -3.033 -0.658 1.00 90.62 183 LEU A O 1
ATOM 1363 N N . SER A 1 184 ? -8.168 -2.316 -1.779 1.00 90.75 184 SER A N 1
ATOM 1364 C CA . SER A 1 184 ? -8.645 -2.615 -3.127 1.00 90.75 184 SER A CA 1
ATOM 1365 C C . SER A 1 184 ? -7.551 -3.351 -3.891 1.00 90.75 184 SER A C 1
ATOM 1367 O O . SER A 1 184 ? -6.396 -2.931 -3.869 1.00 90.75 184 SER A O 1
ATOM 1369 N N . ALA A 1 185 ? -7.914 -4.455 -4.541 1.00 92.38 185 ALA A N 1
ATOM 1370 C CA . ALA A 1 185 ? -7.021 -5.265 -5.360 1.00 92.38 185 ALA A CA 1
ATOM 1371 C C . ALA A 1 185 ? -7.729 -5.609 -6.674 1.00 92.38 185 ALA A C 1
ATOM 1373 O O . ALA A 1 185 ? -8.602 -6.479 -6.700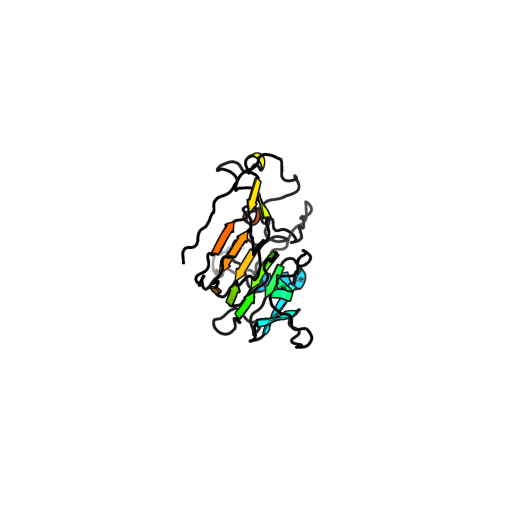 1.00 92.38 185 ALA A O 1
ATOM 1374 N N . GLU A 1 186 ? -7.374 -4.931 -7.765 1.00 90.81 186 GLU A N 1
ATOM 1375 C CA . GLU A 1 186 ? -8.119 -5.041 -9.029 1.00 90.81 186 GLU A CA 1
ATOM 1376 C C . GLU A 1 186 ? -7.987 -6.418 -9.692 1.00 90.81 186 GLU A C 1
ATOM 1378 O O . GLU A 1 186 ? -8.860 -6.828 -10.457 1.00 90.81 186 GLU A O 1
ATOM 1383 N N . ARG A 1 187 ? -6.924 -7.171 -9.375 1.00 92.12 187 ARG A N 1
ATOM 1384 C CA . ARG A 1 187 ? -6.725 -8.549 -9.866 1.00 92.12 187 ARG A CA 1
ATOM 1385 C C . ARG A 1 187 ? -6.883 -9.614 -8.790 1.00 92.12 187 ARG A C 1
ATOM 1387 O O . ARG A 1 187 ? -6.428 -10.744 -8.961 1.00 92.12 187 ARG A O 1
ATOM 1394 N N . GLY A 1 188 ? -7.562 -9.262 -7.705 1.00 89.88 188 GLY A N 1
ATOM 1395 C CA . GLY A 1 188 ? -7.972 -10.196 -6.669 1.00 89.88 188 GLY A CA 1
ATOM 1396 C C . GLY A 1 188 ? -6.929 -10.454 -5.584 1.00 89.88 188 GLY A C 1
ATOM 1397 O O . GLY A 1 188 ? -5.819 -9.916 -5.575 1.00 89.88 188 GLY A O 1
ATOM 1398 N N . LEU A 1 189 ? -7.352 -11.289 -4.637 1.00 93.56 189 LEU A N 1
ATOM 1399 C CA . LEU A 1 189 ? -6.624 -11.653 -3.428 1.00 93.56 189 LEU A CA 1
ATOM 1400 C C . LEU A 1 189 ? -6.277 -13.143 -3.476 1.00 93.56 189 LEU A C 1
ATOM 1402 O O . LEU A 1 189 ? -7.112 -13.962 -3.862 1.00 93.56 189 LEU A O 1
ATOM 1406 N N . THR A 1 190 ? -5.054 -13.502 -3.093 1.00 93.00 190 THR A N 1
ATOM 1407 C CA . THR A 1 190 ? -4.581 -14.896 -3.086 1.00 93.00 190 THR A CA 1
ATOM 1408 C C . THR A 1 190 ? -3.738 -15.211 -1.846 1.00 93.00 190 THR A C 1
ATOM 1410 O O . THR A 1 190 ? -3.329 -14.315 -1.109 1.00 93.00 190 THR A O 1
ATOM 1413 N N . GLY A 1 191 ? -3.459 -16.497 -1.625 1.00 89.50 191 GLY A N 1
ATOM 1414 C CA . GLY A 1 191 ? -2.605 -16.977 -0.537 1.00 89.50 191 GLY A CA 1
ATOM 1415 C C . GLY A 1 191 ? -3.356 -17.759 0.540 1.00 89.50 191 GLY A C 1
ATOM 1416 O O . GLY A 1 191 ? -4.558 -18.024 0.425 1.00 89.50 191 GLY A O 1
ATOM 1417 N N . ARG A 1 192 ? -2.608 -18.216 1.547 1.00 90.88 192 ARG A N 1
ATOM 1418 C CA . ARG A 1 192 ? -3.088 -19.093 2.631 1.00 90.88 192 ARG A CA 1
ATOM 1419 C C . ARG A 1 192 ? -3.266 -18.384 3.973 1.00 90.88 192 ARG A C 1
ATOM 1421 O O . ARG A 1 192 ? -3.855 -18.971 4.877 1.00 90.88 192 ARG A O 1
ATOM 1428 N N . GLY A 1 193 ? -2.735 -17.173 4.113 1.00 87.94 193 GLY A N 1
ATOM 1429 C CA . GLY A 1 193 ? -2.804 -16.396 5.344 1.00 87.94 193 GLY A CA 1
ATOM 1430 C C . GLY A 1 193 ? -4.180 -15.773 5.570 1.00 87.94 193 GLY A C 1
ATOM 1431 O O . GLY A 1 193 ? -4.930 -15.540 4.619 1.00 87.94 193 GLY A O 1
ATOM 1432 N N . LEU A 1 194 ? -4.518 -15.487 6.831 1.00 89.12 194 LEU A N 1
ATOM 1433 C CA . LEU A 1 194 ? -5.725 -14.724 7.145 1.00 89.12 194 LEU A CA 1
ATOM 1434 C C . LEU A 1 194 ? -5.498 -13.248 6.808 1.00 89.12 194 LEU A C 1
ATOM 1436 O O . LEU A 1 194 ? -4.692 -12.584 7.452 1.00 89.12 194 LEU A O 1
ATOM 1440 N N . LEU A 1 195 ? -6.247 -12.729 5.840 1.00 92.62 195 LEU A N 1
ATOM 1441 C CA . LEU A 1 195 ? -6.295 -11.303 5.539 1.00 92.62 195 LEU A CA 1
ATOM 1442 C C . LEU A 1 195 ? -7.577 -10.709 6.128 1.00 92.62 195 LEU A C 1
ATOM 1444 O O . LEU A 1 195 ? -8.673 -10.979 5.639 1.00 92.62 195 LEU A O 1
ATOM 1448 N N . GLU A 1 196 ? -7.432 -9.913 7.182 1.00 92.62 196 GLU A N 1
ATOM 1449 C CA . GLU A 1 196 ? -8.540 -9.295 7.908 1.00 92.62 196 GLU A CA 1
ATOM 1450 C C . GLU A 1 196 ? -8.549 -7.782 7.670 1.00 92.62 196 GLU A C 1
ATOM 1452 O O . GLU A 1 196 ? -7.551 -7.098 7.908 1.00 92.62 196 GLU A O 1
ATOM 1457 N N . VAL A 1 197 ? -9.684 -7.245 7.215 1.00 90.25 197 VAL A N 1
ATOM 1458 C CA . VAL A 1 197 ? -9.845 -5.805 6.972 1.00 90.25 197 VAL A CA 1
ATOM 1459 C C . VAL A 1 197 ? -10.856 -5.226 7.954 1.00 90.25 197 VAL A C 1
ATOM 1461 O O . VAL A 1 197 ? -12.049 -5.527 7.908 1.00 90.25 197 VAL A O 1
ATOM 1464 N N . TRP A 1 198 ? -10.370 -4.345 8.820 1.00 88.19 198 TRP A N 1
ATOM 1465 C CA . TRP A 1 198 ? -11.165 -3.498 9.695 1.00 88.19 198 TRP A CA 1
ATOM 1466 C C . TRP A 1 198 ? -11.406 -2.165 8.998 1.00 88.19 198 TRP A C 1
ATOM 1468 O O . TRP A 1 198 ? -10.514 -1.317 8.930 1.00 88.19 198 TRP A O 1
ATOM 1478 N N . TYR A 1 199 ? -12.606 -1.984 8.447 1.00 83.44 199 TYR A N 1
ATOM 1479 C CA . TYR A 1 199 ? -12.923 -0.774 7.698 1.00 83.44 199 TYR A CA 1
ATOM 1480 C C . TYR A 1 199 ? -12.905 0.470 8.595 1.00 83.44 199 TYR A C 1
ATOM 1482 O O . TYR A 1 199 ? -13.642 0.546 9.582 1.00 83.44 199 TYR A O 1
ATOM 1490 N N . ASN A 1 200 ? -12.098 1.470 8.233 1.00 80.94 200 ASN A N 1
ATOM 1491 C CA . ASN A 1 200 ? -12.145 2.769 8.897 1.00 80.94 200 ASN A CA 1
ATOM 1492 C C . ASN A 1 200 ? -13.301 3.600 8.321 1.00 80.94 200 ASN A C 1
ATOM 1494 O O . ASN A 1 200 ? -13.194 4.164 7.232 1.00 80.94 200 ASN A O 1
ATOM 1498 N N . TYR A 1 201 ? -14.385 3.702 9.093 1.00 75.69 201 TYR A N 1
ATOM 1499 C CA . TYR A 1 201 ? -15.591 4.455 8.742 1.00 75.69 201 TYR A CA 1
ATOM 1500 C C . TYR A 1 201 ? -15.318 5.910 8.324 1.00 75.69 201 TYR A C 1
ATOM 1502 O O . TYR A 1 201 ? -16.007 6.452 7.459 1.00 75.69 201 TYR A O 1
ATOM 1510 N N . ASP A 1 202 ? -14.297 6.545 8.898 1.00 72.06 202 ASP A N 1
ATOM 1511 C CA . ASP A 1 202 ? -14.002 7.954 8.641 1.00 72.06 202 ASP A CA 1
ATOM 1512 C C . ASP A 1 202 ? -13.394 8.189 7.242 1.00 72.06 202 ASP A C 1
ATOM 1514 O O . ASP A 1 202 ? -13.520 9.289 6.697 1.00 72.06 202 ASP A O 1
ATOM 1518 N N . LEU A 1 203 ? -12.864 7.142 6.589 1.00 71.06 203 LEU A N 1
ATOM 1519 C CA . LEU A 1 203 ? -12.425 7.210 5.188 1.00 71.06 203 LEU A CA 1
ATOM 1520 C C . LEU A 1 203 ? -13.579 7.568 4.245 1.00 71.06 203 LEU A C 1
ATOM 1522 O O . LEU A 1 203 ? -13.389 8.348 3.314 1.00 71.06 203 LEU A O 1
ATOM 1526 N N . GLY A 1 204 ? -14.792 7.068 4.514 1.00 61.41 204 GLY A N 1
ATOM 1527 C CA . GLY A 1 204 ? -15.993 7.399 3.737 1.00 61.41 204 GLY A CA 1
ATOM 1528 C C . GLY A 1 204 ? -16.402 8.874 3.830 1.00 61.41 204 GLY A C 1
ATOM 1529 O O . GLY A 1 204 ? -17.203 9.345 3.030 1.00 61.41 204 GLY A O 1
ATOM 1530 N N . ARG A 1 205 ? -15.837 9.625 4.784 1.00 60.41 205 ARG A N 1
ATOM 1531 C CA . ARG A 1 205 ? -16.053 11.070 4.953 1.00 60.41 205 ARG A CA 1
ATOM 1532 C C . ARG A 1 205 ? -14.935 11.918 4.338 1.00 60.41 205 ARG A C 1
ATOM 1534 O O . ARG A 1 205 ? -14.952 13.135 4.504 1.00 60.41 205 ARG A O 1
ATOM 1541 N N . GLY A 1 206 ? -13.969 11.292 3.660 1.00 55.34 206 GLY A N 1
ATOM 1542 C CA . GLY A 1 206 ? -12.779 11.955 3.123 1.00 55.34 206 GLY A CA 1
ATOM 1543 C C . GLY A 1 206 ? -11.737 12.308 4.189 1.00 55.34 206 GLY A C 1
ATOM 1544 O O . GLY A 1 206 ? -10.781 13.021 3.888 1.00 55.34 206 GLY A O 1
ATOM 1545 N N . LEU A 1 207 ? -11.900 11.820 5.426 1.00 55.22 207 LEU A N 1
ATOM 1546 C CA . LEU A 1 207 ? -10.952 12.051 6.510 1.00 55.22 207 LEU A CA 1
ATOM 1547 C C . LEU A 1 207 ? -9.833 11.025 6.430 1.00 55.22 207 LEU A C 1
ATOM 1549 O O . LEU A 1 207 ? -10.006 9.852 6.756 1.00 55.22 207 LEU A O 1
ATOM 1553 N N . VAL A 1 208 ? -8.667 11.495 6.008 1.00 58.03 208 VAL A N 1
ATOM 1554 C CA . VAL A 1 208 ? -7.451 10.694 5.964 1.00 58.03 208 VAL A CA 1
ATOM 1555 C C . VAL A 1 208 ? -6.369 11.439 6.705 1.00 58.03 208 VAL A C 1
ATOM 1557 O O . VAL A 1 208 ? -6.077 12.594 6.395 1.00 58.03 208 VAL A O 1
ATOM 1560 N N . GLN A 1 209 ? -5.781 10.783 7.698 1.00 51.81 209 GLN A N 1
ATOM 1561 C CA . GLN A 1 209 ? -4.667 11.359 8.436 1.00 51.81 209 GLN A CA 1
ATOM 1562 C C . GLN A 1 209 ? -3.528 11.712 7.463 1.00 51.81 209 GLN A C 1
ATOM 1564 O O . GLN A 1 209 ? -3.218 10.955 6.549 1.00 51.81 209 GLN A O 1
ATOM 1569 N N . GLY A 1 210 ? -2.989 12.925 7.619 1.00 47.38 210 GLY A N 1
ATOM 1570 C CA . GLY A 1 210 ? -1.828 13.465 6.907 1.00 47.38 210 GLY A CA 1
ATOM 1571 C C . GLY A 1 210 ? -1.928 13.688 5.390 1.00 47.38 210 GLY A C 1
ATOM 1572 O O . GLY A 1 210 ? -0.911 13.986 4.764 1.00 47.38 210 GLY A O 1
ATOM 1573 N N . LEU A 1 211 ? -3.127 13.656 4.802 1.00 51.66 211 LEU A N 1
ATOM 1574 C CA . LEU A 1 211 ? -3.406 14.519 3.650 1.00 51.66 211 LEU A CA 1
ATOM 1575 C C . LEU A 1 211 ? -3.727 15.930 4.178 1.00 51.66 211 LEU A C 1
ATOM 1577 O O . LEU A 1 211 ? -4.400 16.046 5.205 1.00 51.66 211 LEU A O 1
ATOM 1581 N N . PRO A 1 212 ? -3.238 17.015 3.541 1.00 44.34 212 PRO A N 1
ATOM 1582 C CA . PRO A 1 212 ? -3.605 18.361 3.966 1.00 44.34 212 PRO A CA 1
ATOM 1583 C C . PRO A 1 212 ? -5.130 18.517 3.939 1.00 44.34 212 PRO A C 1
ATOM 1585 O O . PRO A 1 212 ? -5.798 17.898 3.123 1.00 44.34 212 PRO A O 1
ATOM 1588 N N . VAL A 1 213 ? -5.683 19.368 4.799 1.00 46.09 213 VAL A N 1
ATOM 1589 C CA . VAL A 1 213 ? -7.071 19.837 4.687 1.00 46.09 213 VAL A CA 1
ATOM 1590 C C . VAL A 1 213 ? -6.992 21.311 4.283 1.00 46.09 213 VAL A C 1
ATOM 1592 O O . VAL A 1 213 ? -6.373 22.122 4.960 1.00 46.09 213 VAL A O 1
ATOM 1595 N N . VAL A 1 214 ? -7.547 21.654 3.130 1.00 41.56 214 VAL A N 1
ATOM 1596 C CA . VAL A 1 214 ? -7.606 22.987 2.518 1.00 41.56 214 VAL A CA 1
ATOM 1597 C C . VAL A 1 214 ? -9.074 23.346 2.507 1.00 41.56 214 VAL A C 1
ATOM 1599 O O . VAL A 1 214 ? -9.910 22.645 1.945 1.00 41.56 214 VAL A O 1
ATOM 1602 N N . PHE A 1 215 ? -9.367 24.452 3.165 1.00 39.25 215 PHE A N 1
ATOM 1603 C CA . PHE A 1 215 ? -10.700 25.005 3.260 1.00 39.25 215 PHE A CA 1
ATOM 1604 C C . PHE A 1 215 ? -10.870 26.014 2.121 1.00 39.25 215 PHE A C 1
ATOM 1606 O O . PHE A 1 215 ? -10.047 26.929 2.013 1.00 39.25 215 PHE A O 1
ATOM 1613 N N . PRO A 1 216 ? -11.902 25.911 1.266 1.00 36.91 216 PRO A N 1
ATOM 1614 C CA . PRO A 1 216 ? -12.297 27.060 0.469 1.00 36.91 216 PRO A CA 1
ATOM 1615 C C . PRO A 1 216 ? -12.780 28.155 1.427 1.00 36.91 216 PRO A C 1
ATOM 1617 O O . PRO A 1 216 ? -13.689 27.939 2.228 1.00 36.91 216 PRO A O 1
ATOM 1620 N N . LEU A 1 217 ? -12.166 29.337 1.361 1.00 35.00 217 LEU A N 1
ATOM 1621 C CA . LEU A 1 217 ? -12.712 30.517 2.027 1.00 35.00 217 LEU A CA 1
ATOM 1622 C C . LEU A 1 217 ? -14.076 30.830 1.401 1.00 35.00 217 LEU A C 1
ATOM 1624 O O . LEU A 1 217 ? -14.215 30.788 0.170 1.00 35.00 217 LEU A O 1
ATOM 1628 N N . SER A 1 218 ? -15.068 31.150 2.235 1.00 34.25 218 SER A N 1
ATOM 1629 C CA . SER A 1 218 ? -16.386 31.602 1.783 1.00 34.25 218 SER A CA 1
ATOM 1630 C C . SER A 1 218 ? -16.232 32.699 0.725 1.00 34.25 218 SER A C 1
ATOM 1632 O O . SER A 1 218 ? -15.649 33.744 1.001 1.00 34.25 218 SER A O 1
ATOM 1634 N N . GLY A 1 219 ? -16.737 32.449 -0.487 1.00 34.28 219 GLY A N 1
ATOM 1635 C CA . GLY A 1 219 ? -16.667 33.386 -1.617 1.00 34.28 219 GLY A CA 1
ATOM 1636 C C . GLY A 1 219 ? -15.622 33.071 -2.694 1.00 34.28 219 GLY A C 1
ATOM 1637 O O . GLY A 1 219 ? -15.551 33.800 -3.677 1.00 34.28 219 GLY A O 1
ATOM 1638 N N . SER A 1 220 ? -14.840 31.995 -2.565 1.00 36.56 220 SER A N 1
ATOM 1639 C CA . SER A 1 220 ? -13.950 31.531 -3.643 1.00 36.56 220 SER A CA 1
ATOM 1640 C C . SER A 1 220 ? -14.703 30.677 -4.679 1.00 36.56 220 SER A C 1
ATOM 1642 O O . SER A 1 220 ? -15.429 29.751 -4.321 1.00 36.56 220 SER A O 1
ATOM 1644 N N . TRP A 1 221 ? -14.546 30.982 -5.974 1.00 35.06 221 TRP A N 1
ATOM 1645 C CA . TRP A 1 221 ? -15.090 30.185 -7.086 1.00 35.06 221 TRP A CA 1
ATOM 1646 C C . TRP A 1 221 ? -14.011 29.304 -7.728 1.00 35.06 221 TRP A C 1
ATOM 1648 O O . TRP A 1 221 ? -12.840 29.677 -7.794 1.00 35.06 221 TRP A O 1
ATOM 1658 N N . ARG A 1 222 ? -14.417 28.124 -8.217 1.00 44.41 222 ARG A N 1
ATOM 1659 C CA . ARG A 1 222 ? -13.582 27.206 -9.007 1.00 44.41 222 ARG A CA 1
ATOM 1660 C C . ARG A 1 222 ? -14.040 27.216 -10.462 1.00 44.41 222 ARG A C 1
ATOM 1662 O O . ARG A 1 222 ? -15.235 27.134 -10.733 1.00 44.41 222 ARG A O 1
ATOM 1669 N N . GLU A 1 223 ? -13.084 27.302 -11.379 1.00 33.16 223 GLU A N 1
ATOM 1670 C CA . GLU A 1 223 ? -13.320 27.204 -12.818 1.00 33.16 223 GLU A CA 1
ATOM 1671 C C . GLU A 1 223 ? -13.385 25.717 -13.208 1.00 33.16 223 GLU A C 1
ATOM 1673 O O . GLU A 1 223 ? -12.448 24.955 -12.965 1.00 33.16 223 GLU A O 1
ATOM 1678 N N . TRP A 1 224 ? -14.522 25.277 -13.748 1.00 38.00 224 TRP A N 1
ATOM 1679 C CA . TRP A 1 224 ? -14.718 23.895 -14.184 1.00 38.00 224 TRP A CA 1
ATOM 1680 C C . TRP A 1 224 ? -14.237 23.750 -15.626 1.00 38.00 224 TRP A C 1
ATOM 1682 O O . TRP A 1 224 ? -14.847 24.290 -16.546 1.00 38.00 224 TRP A O 1
ATOM 1692 N N . GLY A 1 225 ? -13.167 22.985 -15.840 1.00 33.84 225 GLY A N 1
ATOM 1693 C CA . GLY A 1 225 ? -12.747 22.552 -17.171 1.00 33.84 225 GLY A CA 1
ATOM 1694 C C . GLY A 1 225 ? -13.704 21.505 -17.743 1.00 33.84 225 GLY A C 1
ATOM 1695 O O . GLY A 1 225 ? -13.369 20.326 -17.796 1.00 33.84 225 GLY A O 1
ATOM 1696 N N . LEU A 1 226 ? -14.899 21.919 -18.165 1.00 32.81 226 LEU A N 1
ATOM 1697 C CA . LEU A 1 226 ? -15.718 21.138 -19.087 1.00 32.81 226 LEU A CA 1
ATOM 1698 C C . LEU A 1 226 ? -15.268 21.493 -20.507 1.00 32.81 226 LEU A C 1
ATOM 1700 O O . LEU A 1 226 ? -15.467 22.618 -20.961 1.00 32.81 226 LEU A O 1
ATOM 1704 N N . SER A 1 227 ? -14.660 20.541 -21.221 1.00 30.70 227 SER A N 1
ATOM 1705 C CA . SER A 1 227 ? -14.567 20.656 -22.682 1.00 30.70 227 SER A CA 1
ATOM 1706 C C . SER A 1 227 ? -15.989 20.771 -23.245 1.00 30.70 227 SER A C 1
ATOM 1708 O O . SER A 1 227 ? -16.843 19.967 -22.862 1.00 30.70 227 SER A O 1
ATOM 1710 N N . PRO A 1 228 ? -16.284 21.746 -24.123 1.00 33.38 228 PRO A N 1
ATOM 1711 C CA . PRO A 1 228 ? -17.631 21.917 -24.637 1.00 33.38 228 PRO A CA 1
ATOM 1712 C C . PRO A 1 228 ? -17.991 20.738 -25.545 1.00 33.38 228 PRO A C 1
ATOM 1714 O O . PRO A 1 228 ? -17.426 20.560 -26.623 1.00 33.38 228 PRO A O 1
ATOM 1717 N N . ILE A 1 229 ? -18.968 19.942 -25.110 1.00 32.66 229 ILE A N 1
ATOM 1718 C CA . ILE A 1 229 ? -19.755 19.096 -26.004 1.00 32.66 229 ILE A CA 1
ATOM 1719 C C . ILE A 1 229 ? -20.530 20.064 -26.900 1.00 32.66 229 ILE A C 1
ATOM 1721 O O . ILE A 1 229 ? -21.445 20.735 -26.432 1.00 32.66 229 ILE A O 1
ATOM 1725 N N . VAL A 1 230 ? -20.139 20.177 -28.168 1.00 34.66 230 VAL A N 1
ATOM 1726 C CA . VAL A 1 230 ? -20.910 20.900 -29.185 1.00 34.66 230 VAL A CA 1
ATOM 1727 C C . VAL A 1 230 ? -22.058 19.990 -29.627 1.00 34.66 230 VAL A C 1
ATOM 1729 O O . VAL A 1 230 ? -21.783 18.953 -30.235 1.00 34.66 230 VAL A O 1
ATOM 1732 N N . PRO A 1 231 ? -23.338 20.324 -29.384 1.00 32.53 231 PRO A N 1
ATOM 1733 C CA . PRO A 1 231 ? -24.434 19.616 -30.017 1.00 32.53 231 PRO A CA 1
ATOM 1734 C C . PRO A 1 231 ? -24.617 20.190 -31.424 1.00 32.53 231 PRO A C 1
ATOM 1736 O O . PRO A 1 231 ? -24.921 21.370 -31.601 1.00 32.53 231 PRO A O 1
ATOM 1739 N N . SER A 1 232 ? -24.440 19.346 -32.437 1.00 39.06 232 SER A N 1
ATOM 1740 C CA . SER A 1 232 ? -24.911 19.623 -33.790 1.00 39.06 232 SER A CA 1
ATOM 1741 C C . SER A 1 232 ? -26.438 19.688 -33.798 1.00 39.06 232 SER A C 1
ATOM 1743 O O . SER A 1 232 ? -27.081 18.704 -33.438 1.00 39.06 232 SER A O 1
ATOM 1745 N N . LEU A 1 233 ? -27.019 20.786 -34.275 1.00 32.22 233 LEU A N 1
ATOM 1746 C CA . LEU A 1 233 ? -28.380 20.805 -34.811 1.00 32.22 233 LEU A CA 1
ATOM 1747 C C . LEU A 1 233 ? -28.505 21.975 -35.785 1.00 32.22 233 LEU A C 1
ATOM 1749 O O . LEU A 1 233 ? -28.532 23.142 -35.404 1.00 32.22 233 LEU A O 1
ATOM 1753 N N . GLY A 1 234 ? -28.525 21.634 -37.070 1.00 29.95 234 GLY A N 1
ATOM 1754 C CA . GLY A 1 234 ? -28.935 22.545 -38.121 1.00 29.95 234 GLY A CA 1
ATOM 1755 C C . GLY A 1 234 ? -30.457 22.612 -38.236 1.00 29.95 234 GLY A C 1
ATOM 1756 O O . GLY A 1 234 ? -31.137 21.609 -38.034 1.00 29.95 234 GLY A O 1
ATOM 1757 N N . SER A 1 235 ? -30.924 23.777 -38.706 1.00 32.75 235 SER A N 1
ATOM 1758 C CA . SER A 1 235 ? -32.197 24.026 -39.413 1.00 32.75 235 SER A CA 1
ATOM 1759 C C . SER A 1 235 ? -33.477 23.912 -38.555 1.00 32.75 235 SER A C 1
ATOM 1761 O O . SER A 1 235 ? -33.626 22.978 -37.788 1.00 32.75 235 SER A O 1
ATOM 1763 N N . GLN A 1 236 ? -34.481 24.790 -38.579 1.00 31.42 236 GLN A N 1
ATOM 1764 C CA . GLN A 1 236 ? -34.870 25.948 -39.384 1.00 31.42 236 GLN A CA 1
ATOM 1765 C C . GLN A 1 236 ? -35.775 26.848 -38.513 1.00 31.42 236 GLN A C 1
ATOM 1767 O O . GLN A 1 236 ? -36.396 26.346 -37.581 1.00 31.42 236 GLN A O 1
ATOM 1772 N N . LEU A 1 237 ? -35.922 28.134 -38.858 1.00 33.22 237 LEU A N 1
ATOM 1773 C CA . LEU A 1 237 ? -37.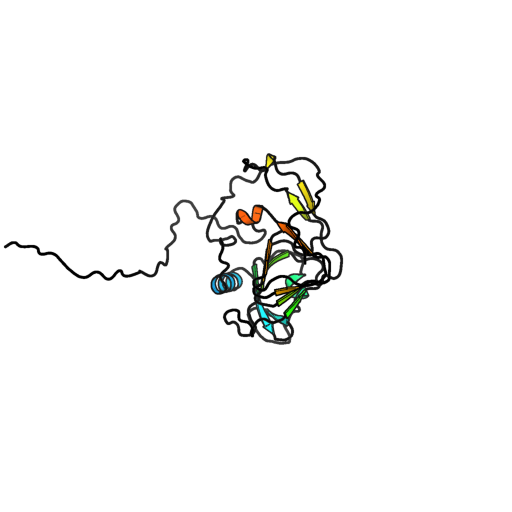205 28.718 -39.299 1.00 33.22 237 LEU A CA 1
ATOM 1774 C C . LEU A 1 237 ? -37.109 30.248 -39.457 1.00 33.22 237 LEU A C 1
ATOM 1776 O O . LEU A 1 237 ? -36.791 30.992 -38.536 1.00 33.22 237 LEU A O 1
ATOM 1780 N N . GLN A 1 238 ? -37.380 30.646 -40.699 1.00 35.62 238 GLN A N 1
ATOM 1781 C CA . GLN A 1 238 ? -37.861 31.919 -41.237 1.00 35.62 238 GLN A CA 1
ATOM 1782 C C . GLN A 1 238 ? -38.200 33.052 -40.254 1.00 35.62 238 GLN A C 1
ATOM 1784 O O . GLN A 1 238 ? -39.065 32.924 -39.391 1.00 35.62 238 GLN A O 1
ATOM 1789 N N . ARG A 1 239 ? -37.655 34.239 -40.553 1.00 31.48 239 ARG A N 1
ATOM 1790 C CA . ARG A 1 239 ? -38.282 35.517 -40.207 1.00 31.48 239 ARG A CA 1
ATOM 1791 C C . ARG A 1 239 ? -38.489 36.333 -41.481 1.00 31.48 239 ARG A C 1
ATOM 1793 O O . ARG A 1 239 ? -37.558 36.921 -42.019 1.00 31.48 239 ARG A O 1
ATOM 1800 N N . THR A 1 240 ? -39.719 36.320 -41.973 1.00 36.44 240 THR A N 1
ATOM 1801 C CA . THR A 1 240 ? -40.304 37.415 -42.750 1.00 36.44 240 THR A CA 1
ATOM 1802 C C . THR A 1 240 ? -40.310 38.679 -41.888 1.00 36.44 240 THR A C 1
ATOM 1804 O O . THR A 1 240 ? -40.733 38.618 -40.737 1.00 36.44 240 THR A O 1
ATOM 1807 N N . GLU A 1 241 ? -39.821 39.802 -42.413 1.00 35.81 241 GLU A N 1
ATOM 1808 C CA . GLU A 1 241 ? -40.633 40.980 -42.770 1.00 35.81 241 GLU A CA 1
ATOM 1809 C C . GLU A 1 241 ? -39.757 42.222 -43.035 1.00 35.81 241 GLU A C 1
ATOM 1811 O O . GLU A 1 241 ? -38.966 42.619 -42.182 1.00 35.81 241 GLU A O 1
ATOM 1816 N N . ARG A 1 242 ? -40.051 42.837 -44.193 1.00 34.69 242 ARG A N 1
ATOM 1817 C CA . ARG A 1 242 ? -39.744 44.191 -44.701 1.00 34.69 242 ARG A CA 1
ATOM 1818 C C . ARG A 1 242 ? -38.337 44.512 -45.194 1.00 34.69 242 ARG A C 1
ATOM 1820 O O . ARG A 1 242 ? -37.406 44.639 -44.377 1.00 34.69 242 ARG A O 1
#

pLDDT: mean 72.18, std 24.65, range [28.16, 98.12]

Foldseek 3Di:
DDADADDDWDFDDDDDDDDPPADFDDDDDPFDHDDDPDPVVLQVCCVVQAWEWEAAQVQWTDTPPPPDPVRTHAPCRVFQDDDDPGAEYEYAFNVNDDQDPPGAHEHEHQRQAGEHHYHHSHEYEDNHDDFYAWDWAWADADPPDPGPGRTTITIDTRARYEEHAEYAAEYEYQAAHEYEDYYHHNHYYYYNYHYYYHHRPCSNRRDDPNGDDDDDDPPDDDDDPDDDPDDDDDDDDDDDDD

Secondary structure (DSSP, 8-state):
---EE-----B--------TT--S---SSSSPPSS---HHHHHHHHHHHSEEEEE-TTS-EEETT---GGG-B-HHHHHS--SSS--EEEE--TTSSS--SSS--EEEE--S-EEEEEEE-SEEEE---S--EEEEEEPPPPTT---GGGPPEEEEEEEEEEEEEEESS-EE-SS-EEEEEEEEETT-EESSS-EEEEE-GGGGGT--TTS---PPPTT-----------------------

Radius of gyration: 22.18 Å; chains: 1; bounding box: 64×63×72 Å

Sequence (242 aa):
MDVYVGGTAQFEDAGSGLPSNVHTNQDPAPGLPSDPWQYQKFKELAKKTGSYYVPDGAGRLYRNGVMDPAVAQTPDAVFGNEGFPQGLIFVDTLDQALPSANNLPTLVMTSPYMEGVFFINANVVLNPEGQGKAIPALSPPSDGTTNAVSRIPVTISDVTVQGVLHVTGSVSTDRNVRIFGSLSAERGLTGRGLLEVWYNYDLGRGLVQGLPVVFPLSGSWREWGLSPIVPSLGSQLQRTER